Protein AF-A0A2P6R967-F1 (afdb_monomer_lite)

Secondary structure (DSSP, 8-state):
-----------------PPPP-TTSS---SS-SSSSS-HHHHHHHHHHHHHHHHHHHHHHHHHHHHHHHHHHHHHHHHHHHHHHHHHHHHHHHHHHHHHHHHHHHHHHHHTT-HHHHHHHHS-S-S---STTSS-----------------S-TTSPP--HHHHHHHHHHHHS--GGGSPPPP-------

Organism: Rosa chinensis (NCBI:txid74649)

Sequence (190 aa):
MSSFGSGSTRPFDDGETESPPSIFSAGGGFGSSEAEEGVALREWRRRNAIELGEKEKKEKEKLKQIIEEAEAFKVEFYRKRELNVEKKKASNREVERVFLENQGKFHAEAERNYWKAVAEMIPREVAAIDQKRGKRADKEKKTGSVVLIHGPKPGKPTDLSRMRQILVKLKQSPPAHWNPKPEEVAVAHA

Radius of gyration: 46.11 Å; chains: 1; bounding box: 80×51×148 Å

InterPro domains:
  IPR000996 Clathrin light chain [PF01086] (33-139)
  IPR000996 Clathrin light chain [PTHR10639] (34-182)

Structure (mmCIF, N/CA/C/O backbone):
data_AF-A0A2P6R967-F1
#
_entry.id   AF-A0A2P6R967-F1
#
loop_
_atom_site.group_PDB
_atom_site.id
_atom_site.type_symbol
_atom_site.label_atom_id
_atom_site.label_alt_id
_atom_site.label_comp_id
_atom_site.label_asym_id
_atom_site.label_entity_id
_atom_site.label_seq_id
_atom_site.pdbx_PDB_ins_code
_atom_site.Cartn_x
_atom_site.Cartn_y
_atom_site.Cartn_z
_atom_site.occupancy
_atom_site.B_iso_or_equiv
_atom_site.auth_seq_id
_atom_site.auth_comp_id
_atom_site.auth_asym_id
_atom_site.auth_atom_id
_atom_site.pdbx_PDB_model_num
ATOM 1 N N . MET A 1 1 ? -19.159 8.943 -25.102 1.00 43.88 1 MET A N 1
ATOM 2 C CA . MET A 1 1 ? -19.657 8.427 -26.393 1.00 43.88 1 MET A CA 1
ATOM 3 C C . MET A 1 1 ? -19.845 9.634 -27.285 1.00 43.88 1 MET A C 1
ATOM 5 O O . MET A 1 1 ? -20.786 10.383 -27.071 1.00 43.88 1 MET A O 1
ATOM 9 N N . SER A 1 2 ? -18.898 9.876 -28.185 1.00 42.31 2 SER A N 1
ATOM 10 C CA . SER A 1 2 ? -18.939 11.011 -29.106 1.00 42.31 2 SER A CA 1
ATOM 11 C C . SER A 1 2 ? -18.848 10.443 -30.511 1.00 42.31 2 SER A C 1
ATOM 13 O O . SER A 1 2 ? -17.833 9.868 -30.892 1.00 42.31 2 SER A O 1
ATOM 15 N N . SER A 1 3 ? -19.980 10.527 -31.200 1.00 49.56 3 SER A N 1
ATOM 16 C CA . SER A 1 3 ? -20.199 10.137 -32.584 1.00 49.56 3 SER A CA 1
ATOM 17 C C . SER A 1 3 ? -19.674 11.236 -33.502 1.00 49.56 3 SER A C 1
ATOM 19 O O . SER A 1 3 ? -19.989 12.400 -33.268 1.00 49.56 3 SER A O 1
ATOM 21 N N . PHE A 1 4 ? -18.936 10.878 -34.551 1.00 43.09 4 PHE A N 1
ATOM 22 C CA . PHE A 1 4 ? -18.834 11.697 -35.756 1.00 43.09 4 PHE A CA 1
ATOM 23 C C . PHE A 1 4 ? -18.929 10.787 -36.975 1.00 43.09 4 PHE A C 1
ATOM 25 O O . PHE A 1 4 ? -18.134 9.865 -37.154 1.00 43.09 4 PHE A O 1
ATOM 32 N N . GLY A 1 5 ? -19.978 11.029 -37.756 1.00 41.12 5 GLY A N 1
ATOM 33 C CA . GLY A 1 5 ? -20.310 10.305 -38.966 1.00 41.12 5 GLY A CA 1
ATOM 34 C C . GLY A 1 5 ? -19.734 10.946 -40.227 1.00 41.12 5 GLY A C 1
ATOM 35 O O . GLY A 1 5 ? -19.501 12.147 -40.289 1.00 41.12 5 GLY A O 1
ATOM 36 N N . SER A 1 6 ? -19.558 10.069 -41.215 1.00 47.62 6 SER A N 1
ATOM 37 C CA . SER A 1 6 ? -19.874 10.209 -42.641 1.00 47.62 6 SER A CA 1
ATOM 38 C C . SER A 1 6 ? -19.585 11.531 -43.372 1.00 47.62 6 SER A C 1
ATOM 40 O O . SER A 1 6 ? -20.354 12.481 -43.290 1.00 47.62 6 SER A O 1
ATOM 42 N N . GLY A 1 7 ? -18.640 11.437 -44.313 1.00 46.34 7 GLY A N 1
ATOM 43 C CA . GLY A 1 7 ? -18.982 11.541 -45.738 1.00 46.34 7 GLY A CA 1
ATOM 44 C C . GLY A 1 7 ? -18.689 12.868 -46.439 1.00 46.34 7 GLY A C 1
ATOM 45 O O . GLY A 1 7 ? -19.395 13.851 -46.254 1.00 46.34 7 GLY A O 1
ATOM 46 N N . SER A 1 8 ? -17.735 12.843 -47.374 1.00 40.56 8 SER A N 1
ATOM 47 C CA . SER A 1 8 ? -17.821 13.629 -48.612 1.00 40.56 8 SER A CA 1
ATOM 48 C C . SER A 1 8 ? -16.914 13.015 -49.679 1.00 40.56 8 SER A C 1
ATOM 50 O O . SER A 1 8 ? -15.713 13.269 -49.733 1.00 40.56 8 SER A O 1
ATOM 52 N N . THR A 1 9 ? -17.503 12.159 -50.508 1.00 51.97 9 THR A N 1
ATOM 53 C CA . THR A 1 9 ? -16.938 11.722 -51.785 1.00 51.97 9 THR A CA 1
ATOM 54 C C . THR A 1 9 ? -17.121 12.870 -52.775 1.00 51.97 9 THR A C 1
ATOM 56 O O . THR A 1 9 ? -18.249 13.319 -52.983 1.00 51.97 9 THR A O 1
ATOM 59 N N . ARG A 1 10 ? -16.037 13.349 -53.389 1.00 55.47 10 ARG A N 1
ATOM 60 C CA . ARG A 1 10 ? -16.100 14.166 -54.608 1.00 55.47 10 ARG A CA 1
ATOM 61 C C . ARG A 1 10 ? -15.473 13.394 -55.771 1.00 55.47 10 ARG A C 1
ATOM 63 O O . ARG A 1 10 ? -14.556 12.609 -55.525 1.00 55.47 10 ARG A O 1
ATOM 70 N N . PRO A 1 11 ? -16.025 13.553 -56.985 1.00 52.53 11 PRO A N 1
ATOM 71 C CA . PRO A 1 11 ? -15.712 12.718 -58.131 1.00 52.53 11 PRO A CA 1
ATOM 72 C C . PRO A 1 11 ? -14.355 13.086 -58.731 1.00 52.53 11 PRO A C 1
ATOM 74 O O . PRO A 1 11 ? -13.874 14.207 -58.582 1.00 52.53 11 PRO A O 1
ATOM 77 N N . PHE A 1 12 ? -13.771 12.088 -59.382 1.00 43.56 12 PHE A N 1
ATOM 78 C CA . PHE A 1 12 ? -12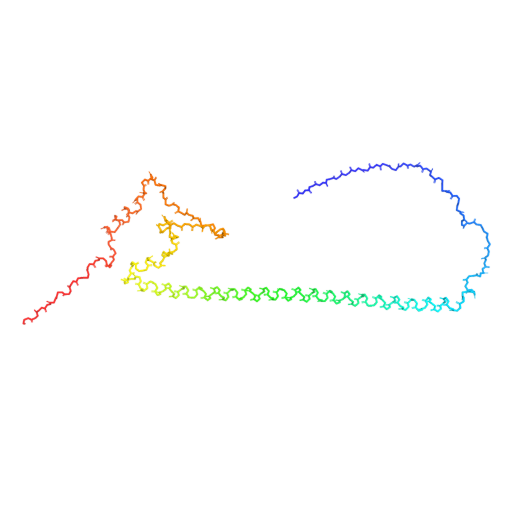.599 12.170 -60.242 1.00 43.56 12 PHE A CA 1
ATOM 79 C C . PHE A 1 12 ? -12.860 13.209 -61.352 1.00 43.56 12 PHE A C 1
ATOM 81 O O . PHE A 1 12 ? -13.945 13.200 -61.933 1.00 43.56 12 PHE A O 1
ATOM 88 N N . ASP A 1 13 ? -11.913 14.125 -61.567 1.00 46.34 13 ASP A N 1
ATOM 89 C CA . ASP A 1 13 ? -11.904 15.095 -62.668 1.00 46.34 13 ASP A CA 1
ATOM 90 C C . ASP A 1 13 ? -10.663 14.812 -63.519 1.00 46.34 13 ASP A C 1
ATOM 92 O O . ASP A 1 13 ? -9.531 14.805 -63.022 1.00 46.34 13 ASP A O 1
ATOM 96 N N . ASP A 1 14 ? -10.912 14.495 -64.784 1.00 53.06 14 ASP A N 1
ATOM 97 C CA . ASP A 1 14 ? -9.973 13.919 -65.739 1.00 53.06 14 ASP A CA 1
ATOM 98 C C . ASP A 1 14 ? -9.252 15.062 -66.468 1.00 53.06 14 ASP A C 1
ATOM 100 O O . ASP A 1 14 ? -9.560 15.416 -67.603 1.00 53.06 14 ASP A O 1
ATOM 104 N N . GLY A 1 15 ? -8.304 15.697 -65.783 1.00 44.38 15 GLY A N 1
ATOM 105 C CA . GLY A 1 15 ? -7.411 16.682 -66.386 1.00 44.38 15 GLY A CA 1
ATOM 106 C C . GLY A 1 15 ? -6.120 16.025 -66.853 1.00 44.38 15 GLY A C 1
ATOM 107 O O . GLY A 1 15 ? -5.228 15.785 -66.041 1.00 44.38 15 GLY A O 1
ATOM 108 N N . GLU A 1 16 ? -6.010 15.750 -68.153 1.00 52.53 16 GLU A N 1
ATOM 109 C CA . GLU A 1 16 ? -4.753 15.420 -68.829 1.00 52.53 16 GLU A CA 1
ATOM 110 C C . GLU A 1 16 ? -3.666 16.449 -68.472 1.00 52.53 16 GLU A C 1
ATOM 112 O O . GLU A 1 16 ? -3.642 17.570 -68.977 1.00 52.53 16 GLU A O 1
ATOM 117 N N . THR A 1 17 ? -2.733 16.069 -67.600 1.00 51.28 17 THR A N 1
ATOM 118 C CA . THR A 1 17 ? -1.439 16.744 -67.496 1.00 51.28 17 THR A CA 1
ATOM 119 C C . THR A 1 17 ? -0.441 15.914 -68.282 1.00 51.28 17 THR A C 1
ATOM 121 O O . THR A 1 17 ? 0.053 14.891 -67.798 1.00 51.28 17 THR A O 1
ATOM 124 N N . GLU A 1 18 ? -0.178 16.340 -69.514 1.00 46.38 18 GLU A N 1
ATOM 125 C CA . GLU A 1 18 ? 0.930 15.843 -70.320 1.00 46.38 18 GLU A CA 1
ATOM 126 C C . GLU A 1 18 ? 2.213 15.882 -69.477 1.00 46.38 18 GLU A C 1
ATOM 128 O O . GLU A 1 18 ? 2.650 16.932 -68.998 1.00 46.38 18 GLU A O 1
ATOM 133 N N . SER A 1 19 ? 2.789 14.706 -69.228 1.00 58.22 19 SER A N 1
ATOM 134 C CA . SER A 1 19 ? 4.071 14.599 -68.540 1.00 58.22 19 SER A CA 1
ATOM 135 C C . SER A 1 19 ? 5.165 15.212 -69.419 1.00 58.22 19 SER A C 1
ATOM 137 O O . SER A 1 19 ? 5.216 14.898 -70.611 1.00 58.22 19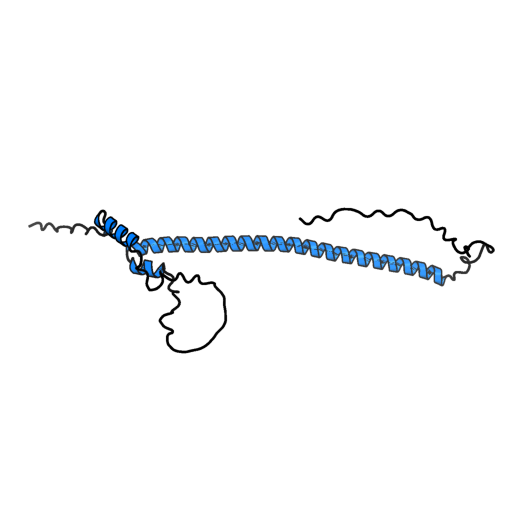 SER A O 1
ATOM 139 N N . PRO A 1 20 ? 6.070 16.046 -68.872 1.00 62.75 20 PRO A N 1
ATOM 140 C CA . PRO A 1 20 ? 7.210 16.538 -69.634 1.00 62.75 20 PRO A CA 1
ATOM 141 C C . PRO A 1 20 ? 8.050 15.351 -70.142 1.00 62.75 20 PRO A C 1
ATOM 143 O O . PRO A 1 20 ? 8.168 14.342 -69.437 1.00 62.75 20 PRO A O 1
ATOM 146 N N . PRO A 1 21 ? 8.623 15.435 -71.358 1.00 54.69 21 PRO A N 1
ATOM 147 C CA . PRO A 1 21 ? 9.297 14.309 -71.989 1.00 54.69 21 PRO A CA 1
ATOM 148 C C . PRO A 1 21 ? 10.417 13.755 -71.103 1.00 54.69 21 PRO A C 1
ATOM 150 O O . PRO A 1 21 ? 11.293 14.481 -70.631 1.00 54.69 21 PRO A O 1
ATOM 153 N N . SER A 1 22 ? 10.366 12.438 -70.899 1.00 55.66 22 SER A N 1
ATOM 154 C CA . SER A 1 22 ? 11.364 11.652 -70.180 1.00 55.66 22 SER A CA 1
ATOM 155 C C . SER A 1 22 ? 12.737 11.820 -70.829 1.00 55.66 22 SER A C 1
ATOM 157 O O . SER A 1 22 ? 12.988 11.336 -71.931 1.00 55.66 22 SER A O 1
ATOM 159 N N . ILE A 1 23 ? 13.650 12.474 -70.113 1.00 55.66 23 ILE A N 1
ATOM 160 C CA . ILE A 1 23 ? 15.050 12.678 -70.520 1.00 55.66 23 ILE A CA 1
ATOM 161 C C . ILE A 1 23 ? 15.845 11.352 -70.444 1.00 55.66 23 ILE A C 1
ATOM 163 O O . ILE A 1 23 ? 17.018 11.299 -70.793 1.00 55.66 23 ILE A O 1
ATOM 167 N N . PHE A 1 24 ? 15.225 10.241 -70.026 1.00 45.09 24 PHE A N 1
ATOM 168 C CA . PHE A 1 24 ? 15.915 8.969 -69.791 1.00 45.09 24 PHE A CA 1
ATOM 169 C C . PHE A 1 24 ? 15.732 7.918 -70.898 1.00 45.09 24 PHE A C 1
ATOM 171 O O . PHE A 1 24 ? 15.849 6.718 -70.661 1.00 45.09 24 PHE A O 1
ATOM 178 N N . SER A 1 25 ? 15.433 8.317 -72.131 1.00 53.41 25 SER A N 1
ATOM 179 C CA . SER A 1 25 ? 15.409 7.360 -73.244 1.00 53.41 25 SER A CA 1
ATOM 180 C C . SER A 1 25 ? 15.876 7.976 -74.548 1.00 53.41 25 SER A C 1
ATOM 182 O O . SER A 1 25 ? 15.075 8.279 -75.420 1.00 53.41 25 SER A O 1
ATOM 184 N N . ALA A 1 26 ? 17.195 8.110 -74.683 1.00 48.50 26 ALA A N 1
ATOM 185 C CA . ALA A 1 26 ? 17.891 7.894 -75.948 1.00 48.50 26 ALA A CA 1
ATOM 186 C C . ALA A 1 26 ? 19.411 7.929 -75.740 1.00 48.50 26 ALA A C 1
ATOM 188 O O . ALA A 1 26 ? 19.973 8.965 -75.406 1.00 48.50 26 ALA A O 1
ATOM 189 N N . GLY A 1 27 ? 20.071 6.812 -76.050 1.00 38.97 27 GLY A N 1
ATOM 190 C CA . GLY A 1 27 ? 21.416 6.843 -76.622 1.00 38.97 27 GLY A CA 1
ATOM 191 C C . GLY A 1 27 ? 22.592 6.660 -75.663 1.00 38.97 27 GLY A C 1
ATOM 192 O O . GLY A 1 27 ? 23.010 7.586 -74.981 1.00 38.97 27 GLY A O 1
ATOM 193 N N . GLY A 1 28 ? 23.234 5.497 -75.784 1.00 38.19 28 GLY A N 1
ATOM 194 C CA . GLY A 1 28 ? 24.692 5.408 -75.708 1.00 38.19 28 GLY A CA 1
ATOM 195 C C . GLY A 1 28 ? 25.256 4.675 -74.494 1.00 38.19 28 GLY A C 1
ATOM 196 O O . GLY A 1 28 ? 25.130 5.125 -73.365 1.00 38.19 28 GLY A O 1
ATOM 197 N N . GLY A 1 29 ? 25.987 3.591 -74.767 1.00 36.19 29 GLY A N 1
ATOM 198 C CA . GLY A 1 29 ? 27.067 3.134 -73.892 1.00 36.19 29 GLY A CA 1
ATOM 199 C C . GLY A 1 29 ? 26.740 1.945 -72.998 1.00 36.19 29 GLY A C 1
ATOM 200 O O . GLY A 1 29 ? 26.588 2.076 -71.790 1.00 36.19 29 GLY A O 1
ATOM 201 N N . PHE A 1 30 ? 26.750 0.750 -73.583 1.00 43.50 30 PHE A N 1
ATOM 202 C CA . PHE A 1 30 ? 27.151 -0.437 -72.839 1.00 43.50 30 PHE A CA 1
ATOM 203 C C . PHE A 1 30 ? 28.631 -0.288 -72.447 1.00 43.50 30 PHE A C 1
ATOM 205 O O . PHE A 1 30 ? 29.478 -0.115 -73.320 1.00 43.50 30 PHE A O 1
ATOM 212 N N . GLY A 1 31 ? 28.919 -0.389 -71.146 1.00 45.22 31 GLY A N 1
ATOM 213 C CA . GLY A 1 31 ? 30.246 -0.704 -70.615 1.00 45.22 31 GLY A CA 1
ATOM 214 C C . GLY A 1 31 ? 31.131 0.488 -70.245 1.00 45.22 31 GLY A C 1
ATOM 215 O O . GLY A 1 31 ? 31.931 0.930 -71.055 1.00 45.22 31 GLY A O 1
ATOM 216 N N . SER A 1 32 ? 31.041 0.945 -68.991 1.00 44.97 32 SER A N 1
ATOM 217 C CA . SER A 1 32 ? 32.194 1.137 -68.082 1.00 44.97 32 SER A CA 1
ATOM 218 C C . SER A 1 32 ? 31.787 1.989 -66.870 1.00 44.97 32 SER A C 1
ATOM 220 O O . SER A 1 32 ? 32.032 3.189 -66.798 1.00 44.97 32 SER A O 1
ATOM 222 N N . SER A 1 33 ? 31.122 1.385 -65.887 1.00 46.97 33 SER A N 1
ATOM 223 C CA . SER A 1 33 ? 31.037 1.961 -64.530 1.00 46.97 33 SER A CA 1
ATOM 224 C C . SER A 1 33 ? 31.229 0.916 -63.431 1.00 46.97 33 SER A C 1
ATOM 226 O O . SER A 1 33 ? 31.010 1.202 -62.265 1.00 46.97 33 SER A O 1
ATOM 228 N N . GLU A 1 34 ? 31.683 -0.291 -63.785 1.00 47.81 34 GLU A N 1
ATOM 229 C CA . GLU A 1 34 ? 32.050 -1.335 -62.813 1.00 47.81 34 GLU A CA 1
ATOM 230 C C . GLU A 1 34 ? 33.538 -1.730 -62.898 1.00 47.81 34 GLU A C 1
ATOM 232 O O . GLU A 1 34 ? 34.108 -2.247 -61.930 1.00 47.81 34 GLU A O 1
ATOM 237 N N . ALA A 1 35 ? 34.203 -1.456 -64.028 1.00 49.69 35 ALA A N 1
ATOM 238 C CA . ALA A 1 35 ? 35.591 -1.863 -64.258 1.00 49.69 35 ALA A CA 1
ATOM 239 C C . ALA A 1 35 ? 36.623 -0.921 -63.604 1.00 49.69 35 ALA A C 1
ATOM 241 O O . ALA A 1 35 ? 37.671 -1.387 -63.162 1.00 49.69 35 ALA A O 1
ATOM 242 N N . GLU A 1 36 ? 36.296 0.367 -63.449 1.00 47.66 36 GLU A N 1
ATOM 243 C CA . GLU A 1 36 ? 37.161 1.391 -62.835 1.00 47.66 36 GLU A CA 1
ATOM 244 C C . GLU A 1 36 ? 36.600 1.961 -61.524 1.00 47.66 36 GLU A C 1
ATOM 246 O O . GLU A 1 36 ? 37.011 3.023 -61.058 1.00 47.66 36 GLU A O 1
ATOM 251 N N . GLU A 1 37 ? 35.703 1.242 -60.846 1.00 55.22 37 GLU A N 1
ATOM 252 C CA . GLU A 1 37 ? 35.559 1.483 -59.413 1.00 55.22 37 GLU A CA 1
ATOM 253 C C . GLU A 1 37 ? 36.855 1.026 -58.743 1.00 55.22 37 GLU A C 1
ATOM 255 O O . GLU A 1 37 ? 37.078 -0.171 -58.525 1.00 55.22 37 GLU A O 1
ATOM 260 N N . GLY A 1 38 ? 37.749 1.982 -58.476 1.00 69.69 38 GLY A N 1
ATOM 261 C CA . GLY A 1 38 ? 39.015 1.729 -57.803 1.00 69.69 38 GLY A CA 1
ATOM 262 C C . GLY A 1 38 ? 38.792 0.840 -56.581 1.00 69.69 38 GLY A C 1
ATOM 263 O O . GLY A 1 38 ? 37.813 1.008 -55.853 1.00 69.69 38 GLY A O 1
ATOM 264 N N . VAL A 1 39 ? 39.684 -0.129 -56.364 1.00 79.31 39 VAL A N 1
ATOM 265 C CA . VAL A 1 39 ? 39.612 -1.143 -55.289 1.00 79.31 39 VAL A CA 1
ATOM 266 C C . VAL A 1 39 ? 39.174 -0.543 -53.940 1.00 79.31 39 VAL A C 1
ATOM 268 O O . VAL A 1 39 ? 38.372 -1.145 -53.225 1.00 79.31 39 VAL A O 1
ATOM 271 N N . ALA A 1 40 ? 39.598 0.692 -53.657 1.00 82.06 40 ALA A N 1
ATOM 272 C CA . ALA A 1 40 ? 39.195 1.489 -52.503 1.00 82.06 40 ALA A CA 1
ATOM 273 C C . ALA A 1 40 ? 37.669 1.619 -52.302 1.00 82.06 40 ALA A C 1
ATOM 275 O O . ALA A 1 40 ? 37.199 1.477 -51.175 1.00 82.06 40 ALA A O 1
ATOM 276 N N . LEU A 1 41 ? 36.877 1.850 -53.356 1.00 85.38 41 LEU A N 1
ATOM 277 C CA . LEU A 1 41 ? 35.426 2.044 -53.240 1.00 85.38 41 LEU A CA 1
ATOM 278 C C . LEU A 1 41 ? 34.699 0.729 -52.920 1.00 85.38 41 LEU A C 1
ATOM 280 O O . LEU A 1 41 ? 33.797 0.701 -52.079 1.00 85.38 41 LEU A O 1
ATOM 284 N N . ARG A 1 42 ? 35.137 -0.385 -53.522 1.00 85.88 42 ARG A N 1
ATOM 285 C CA . ARG A 1 42 ? 34.615 -1.732 -53.224 1.00 85.88 42 ARG A CA 1
ATOM 286 C C . ARG A 1 42 ? 34.925 -2.152 -51.792 1.00 85.88 42 ARG A C 1
ATOM 288 O O . ARG A 1 42 ? 34.051 -2.654 -51.083 1.00 85.88 42 ARG A O 1
ATOM 295 N N . GLU A 1 43 ? 36.156 -1.923 -51.346 1.00 86.62 43 GLU A N 1
ATOM 296 C CA . GLU A 1 43 ? 36.535 -2.177 -49.959 1.00 86.62 43 GLU A CA 1
ATOM 297 C C . GLU A 1 43 ? 35.781 -1.282 -48.977 1.00 86.62 43 GLU A C 1
ATOM 299 O O . GLU A 1 43 ? 35.379 -1.751 -47.912 1.00 86.62 43 GLU A O 1
ATOM 304 N N . TRP A 1 44 ? 35.544 -0.018 -49.333 1.00 91.12 44 TRP A N 1
ATOM 305 C CA . TRP A 1 44 ? 34.765 0.899 -48.510 1.00 91.12 44 TRP A CA 1
ATOM 306 C C . TRP A 1 44 ? 33.325 0.415 -48.329 1.00 91.12 44 TRP A C 1
ATOM 308 O O . TRP A 1 44 ? 32.868 0.329 -47.193 1.00 91.12 44 TRP A O 1
ATOM 318 N N . ARG A 1 45 ? 32.632 -0.002 -49.400 1.00 93.50 45 ARG A N 1
ATOM 319 C CA . ARG A 1 45 ? 31.275 -0.572 -49.283 1.00 93.50 45 ARG A CA 1
ATOM 320 C C . ARG A 1 45 ? 31.250 -1.820 -48.407 1.00 93.50 45 ARG A C 1
ATOM 322 O O . ARG A 1 45 ? 30.343 -1.962 -47.594 1.00 93.50 45 ARG A O 1
ATOM 329 N N . ARG A 1 46 ? 32.252 -2.702 -48.530 1.00 91.25 46 ARG A N 1
ATOM 330 C CA . ARG A 1 46 ? 32.364 -3.899 -47.680 1.00 91.25 46 ARG A CA 1
ATOM 331 C C . ARG A 1 46 ? 32.540 -3.521 -46.205 1.00 91.25 46 ARG A C 1
ATOM 333 O O . ARG A 1 46 ? 31.838 -4.076 -45.367 1.00 91.25 46 ARG A O 1
ATOM 340 N N . ARG A 1 47 ? 33.432 -2.573 -45.884 1.00 88.75 47 ARG A N 1
ATOM 341 C CA . ARG A 1 47 ? 33.619 -2.081 -44.503 1.00 88.75 47 ARG A CA 1
ATOM 342 C C . ARG A 1 47 ? 32.361 -1.392 -43.972 1.00 88.75 47 ARG A C 1
ATOM 344 O O . ARG A 1 47 ? 31.954 -1.674 -42.853 1.00 88.75 47 ARG A O 1
ATOM 351 N N . ASN A 1 48 ? 31.713 -0.564 -44.786 1.00 93.31 48 ASN A N 1
ATOM 352 C CA . ASN A 1 48 ? 30.496 0.148 -44.407 1.00 93.31 48 ASN A CA 1
ATOM 353 C C . ASN A 1 48 ? 29.320 -0.816 -44.156 1.00 93.31 48 ASN A C 1
ATOM 355 O O . ASN A 1 48 ? 28.598 -0.664 -43.178 1.00 93.31 48 ASN A O 1
ATOM 359 N N . ALA A 1 49 ? 29.167 -1.866 -44.971 1.00 93.69 49 ALA A N 1
ATOM 360 C CA . ALA A 1 49 ? 28.155 -2.902 -44.748 1.00 93.69 49 ALA A CA 1
ATOM 361 C C . ALA A 1 49 ? 28.371 -3.659 -43.424 1.00 93.69 49 ALA A C 1
ATOM 363 O O . ALA A 1 49 ? 27.408 -3.961 -42.719 1.00 93.69 49 ALA A O 1
ATOM 364 N N . ILE A 1 50 ? 29.631 -3.933 -43.066 1.00 93.00 50 ILE A N 1
ATOM 365 C CA . ILE A 1 50 ? 29.980 -4.547 -41.777 1.00 93.00 50 ILE A CA 1
ATOM 366 C C . ILE A 1 50 ? 29.646 -3.590 -40.627 1.00 93.00 50 ILE A C 1
ATOM 368 O O . ILE A 1 50 ? 28.961 -3.985 -39.686 1.00 93.00 50 ILE A O 1
ATOM 372 N N . GLU A 1 51 ? 30.068 -2.328 -40.721 1.00 94.00 51 GLU A N 1
ATOM 373 C CA . GLU A 1 51 ? 29.820 -1.321 -39.687 1.00 94.00 51 GLU A CA 1
ATOM 374 C C . GLU A 1 51 ? 28.318 -1.072 -39.471 1.00 94.00 51 GLU A C 1
ATOM 376 O O . GLU A 1 51 ? 27.862 -0.962 -38.331 1.00 94.00 51 GLU A O 1
ATOM 381 N N . LEU A 1 52 ? 27.533 -1.033 -40.552 1.00 95.12 52 LEU A N 1
ATOM 382 C CA . LEU A 1 52 ? 26.081 -0.893 -40.483 1.00 95.12 52 LEU A CA 1
ATOM 383 C C . LEU A 1 52 ? 25.443 -2.099 -39.780 1.00 95.12 52 LEU A C 1
ATOM 385 O O . LEU A 1 52 ? 24.651 -1.922 -38.858 1.00 95.12 52 LEU A O 1
ATOM 389 N N . GLY A 1 53 ? 25.862 -3.320 -40.128 1.00 92.56 53 GLY A N 1
ATOM 390 C CA . GLY A 1 53 ? 25.390 -4.536 -39.464 1.00 92.56 53 GLY A CA 1
ATOM 391 C C . GLY A 1 53 ? 25.761 -4.602 -37.976 1.00 92.56 53 GLY A C 1
ATOM 392 O O . GLY A 1 53 ? 24.971 -5.073 -37.157 1.00 92.56 53 GLY A O 1
ATOM 393 N N . GLU A 1 54 ? 26.939 -4.109 -37.588 1.00 95.06 54 GLU A N 1
ATOM 394 C CA . GLU A 1 54 ? 27.329 -4.000 -36.177 1.00 95.06 54 GLU A CA 1
ATOM 395 C C . GLU A 1 54 ? 26.501 -2.961 -35.416 1.00 95.06 54 GLU A C 1
ATOM 397 O O . GLU A 1 54 ? 26.117 -3.207 -34.269 1.00 95.06 54 GLU A O 1
ATOM 402 N N . LYS A 1 55 ? 26.208 -1.811 -36.035 1.00 95.38 55 LYS A N 1
ATOM 403 C CA . LYS A 1 55 ? 25.332 -0.785 -35.452 1.00 95.38 55 LYS A CA 1
ATOM 404 C C . LYS A 1 55 ? 23.923 -1.331 -35.237 1.00 95.38 55 LYS A C 1
ATOM 406 O O . LYS A 1 55 ? 23.413 -1.223 -34.125 1.00 95.38 55 LYS A O 1
ATOM 411 N N . GLU A 1 56 ? 23.358 -2.030 -36.221 1.00 94.50 56 GLU A N 1
ATOM 412 C CA . GLU A 1 56 ? 22.052 -2.685 -36.081 1.00 94.50 56 GLU A CA 1
ATOM 413 C C . GLU A 1 56 ? 22.026 -3.724 -34.951 1.00 94.50 56 GLU A C 1
ATOM 415 O O . GLU A 1 56 ? 21.041 -3.820 -34.218 1.00 94.50 56 GLU A O 1
ATOM 420 N N . LYS A 1 57 ? 23.094 -4.519 -34.782 1.00 96.19 57 LYS A N 1
ATOM 421 C CA . LYS A 1 57 ? 23.194 -5.478 -33.666 1.00 96.19 57 LYS A CA 1
ATOM 422 C C . LYS A 1 57 ? 23.217 -4.762 -32.316 1.00 96.19 57 LYS A C 1
ATOM 424 O O . LYS A 1 57 ? 22.437 -5.120 -31.437 1.00 96.19 57 LYS A O 1
ATOM 429 N N . LYS A 1 58 ? 24.037 -3.714 -32.182 1.00 96.38 58 LYS A N 1
ATOM 430 C CA . LYS A 1 58 ? 24.123 -2.893 -30.962 1.00 96.38 58 LYS A CA 1
ATOM 431 C C . LYS A 1 58 ? 22.785 -2.233 -30.625 1.00 96.38 58 LYS A C 1
ATOM 433 O O . LYS A 1 58 ? 22.409 -2.167 -29.460 1.00 96.38 58 LYS A O 1
ATOM 438 N N . GLU A 1 59 ? 22.056 -1.742 -31.622 1.00 95.56 59 GLU A N 1
ATOM 439 C CA . GLU A 1 59 ? 20.722 -1.164 -31.427 1.00 95.56 59 GLU A CA 1
ATOM 440 C C . GLU A 1 59 ? 19.706 -2.216 -30.981 1.00 95.56 59 GLU A C 1
ATOM 442 O O . GLU A 1 59 ? 18.994 -2.001 -30.001 1.00 95.56 59 GLU A O 1
ATOM 447 N N . LYS A 1 60 ? 19.686 -3.387 -31.629 1.00 96.94 60 LYS A N 1
ATOM 448 C CA . LYS A 1 60 ? 18.815 -4.506 -31.237 1.00 96.94 60 LYS A CA 1
ATOM 449 C C . LYS A 1 60 ? 19.087 -4.968 -29.806 1.00 96.94 60 LYS A C 1
ATOM 451 O O . LYS A 1 60 ? 18.142 -5.241 -29.074 1.00 96.94 60 LYS A O 1
ATOM 456 N N . GLU A 1 61 ? 20.349 -5.047 -29.392 1.00 97.12 61 GLU A N 1
ATOM 457 C CA . GLU A 1 61 ? 20.727 -5.399 -28.018 1.00 97.12 61 GLU A CA 1
ATOM 458 C C . GLU A 1 61 ? 20.253 -4.354 -27.005 1.00 97.12 61 GLU A C 1
ATOM 460 O O . GLU A 1 61 ? 19.647 -4.716 -25.999 1.00 97.12 61 GLU A O 1
ATOM 465 N N . LYS A 1 62 ? 20.440 -3.059 -27.290 1.00 96.75 62 LYS A N 1
ATOM 466 C CA . LYS A 1 62 ? 19.935 -1.979 -26.426 1.00 96.75 62 LYS A CA 1
ATOM 467 C C . LYS A 1 62 ? 18.415 -2.012 -26.293 1.00 96.75 62 LYS A C 1
ATOM 469 O O . LYS A 1 62 ? 17.896 -1.856 -25.194 1.00 96.75 62 LYS A O 1
ATOM 474 N N . LEU A 1 63 ? 17.692 -2.241 -27.391 1.00 96.75 63 LEU A N 1
ATOM 475 C CA . LEU A 1 63 ? 16.233 -2.362 -27.354 1.00 96.75 63 LEU A CA 1
ATOM 476 C C . LEU A 1 63 ? 15.788 -3.551 -26.501 1.00 96.75 63 LEU A C 1
ATOM 478 O O . LEU A 1 63 ? 14.868 -3.406 -25.701 1.00 96.75 63 LEU A O 1
ATOM 482 N N . LYS A 1 64 ? 16.462 -4.700 -26.624 1.00 98.00 64 LYS A N 1
ATOM 483 C CA . LYS A 1 64 ? 16.198 -5.864 -25.767 1.00 98.00 64 LYS A CA 1
ATOM 484 C C . LYS A 1 64 ? 16.415 -5.539 -24.292 1.00 98.00 64 LYS A C 1
ATOM 486 O O . LYS A 1 64 ? 15.529 -5.818 -23.499 1.00 98.00 64 LYS A O 1
ATOM 491 N N . GLN A 1 65 ? 17.518 -4.874 -23.945 1.00 97.44 65 GLN A N 1
ATOM 492 C CA . GLN A 1 65 ? 17.790 -4.456 -22.565 1.00 97.44 65 GLN A CA 1
ATOM 493 C C . GLN A 1 65 ? 16.690 -3.545 -22.010 1.00 97.44 65 GLN A C 1
ATOM 495 O O . GLN A 1 65 ? 16.224 -3.764 -20.899 1.00 97.44 65 GLN A O 1
ATOM 500 N N . ILE A 1 66 ? 16.229 -2.565 -22.794 1.00 97.56 66 ILE A N 1
ATOM 501 C CA . ILE A 1 66 ? 15.151 -1.655 -22.375 1.00 97.56 66 ILE A CA 1
ATOM 502 C C . ILE A 1 66 ? 13.841 -2.421 -22.147 1.00 97.56 66 ILE A C 1
ATOM 504 O O . ILE A 1 66 ? 13.120 -2.144 -21.190 1.00 97.56 66 ILE A O 1
ATOM 508 N N . ILE A 1 67 ? 13.522 -3.381 -23.018 1.00 97.44 67 ILE A N 1
ATOM 509 C CA . ILE A 1 67 ? 12.316 -4.207 -22.886 1.00 97.44 67 ILE A CA 1
ATOM 510 C C . ILE A 1 67 ? 12.413 -5.095 -21.641 1.00 97.44 67 ILE A C 1
ATOM 512 O O . ILE A 1 67 ? 11.488 -5.100 -20.831 1.00 97.44 67 ILE A O 1
ATOM 516 N N . GLU A 1 68 ? 13.535 -5.787 -21.452 1.00 97.81 68 GLU A N 1
ATOM 517 C CA . GLU A 1 68 ? 13.781 -6.647 -20.290 1.00 97.81 68 GLU A CA 1
ATOM 518 C C . GLU A 1 68 ? 13.729 -5.850 -18.978 1.00 97.81 68 GLU A C 1
ATOM 520 O O . GLU A 1 68 ? 13.093 -6.280 -18.014 1.00 97.81 68 GLU A O 1
ATOM 525 N N . GLU A 1 69 ? 14.324 -4.656 -18.942 1.00 97.38 69 GLU A N 1
ATOM 526 C CA . GLU A 1 69 ? 14.270 -3.764 -17.781 1.00 97.38 69 GLU A CA 1
ATOM 527 C C . GLU A 1 69 ? 12.836 -3.300 -17.492 1.00 97.38 69 GLU A C 1
ATOM 529 O O . GLU A 1 69 ? 12.393 -3.312 -16.339 1.00 97.38 69 GLU A O 1
ATOM 534 N N . ALA A 1 70 ? 12.073 -2.940 -18.527 1.00 98.00 70 ALA A N 1
ATOM 535 C CA . ALA A 1 70 ? 10.680 -2.530 -18.376 1.00 98.00 70 ALA A CA 1
ATOM 536 C C . ALA A 1 70 ? 9.790 -3.677 -17.864 1.00 98.00 70 ALA A C 1
ATOM 538 O O . ALA A 1 70 ? 8.932 -3.466 -16.998 1.00 98.00 70 ALA A O 1
ATOM 539 N N . GLU A 1 71 ? 9.994 -4.897 -18.362 1.00 97.38 71 GLU A N 1
ATOM 540 C CA . GLU A 1 71 ? 9.284 -6.090 -17.899 1.00 97.38 71 GLU A CA 1
ATOM 541 C C . GLU A 1 71 ? 9.649 -6.434 -16.451 1.00 97.38 71 GLU A C 1
ATOM 543 O O . GLU A 1 71 ? 8.752 -6.647 -15.626 1.00 97.38 71 GLU A O 1
ATOM 548 N N . ALA A 1 72 ? 10.938 -6.396 -16.105 1.00 97.38 72 ALA A N 1
ATOM 549 C CA . ALA A 1 72 ? 11.412 -6.604 -14.741 1.00 97.38 72 ALA A CA 1
ATOM 550 C C . ALA A 1 72 ? 10.831 -5.561 -13.774 1.00 97.38 72 ALA A C 1
ATOM 552 O O . ALA A 1 72 ? 10.332 -5.912 -12.700 1.00 97.38 72 ALA A O 1
ATOM 553 N N . PHE A 1 73 ? 10.807 -4.285 -14.172 1.00 97.88 73 PHE A N 1
ATOM 554 C CA . PHE A 1 73 ? 10.203 -3.214 -13.384 1.00 97.88 73 PHE A CA 1
ATOM 555 C C . PHE A 1 73 ? 8.711 -3.454 -13.147 1.00 97.88 73 PHE A C 1
ATOM 557 O O . PHE A 1 73 ? 8.224 -3.298 -12.024 1.00 97.88 73 PHE A O 1
ATOM 564 N N . LYS A 1 74 ? 7.974 -3.864 -14.186 1.00 97.81 74 LYS A N 1
ATOM 565 C CA . LYS A 1 74 ? 6.547 -4.181 -14.073 1.00 97.81 74 LYS A CA 1
ATOM 566 C C . LYS A 1 74 ? 6.317 -5.289 -13.046 1.00 97.81 74 LYS A C 1
ATOM 568 O O . LYS A 1 74 ? 5.467 -5.129 -12.170 1.00 97.81 74 LYS A O 1
ATOM 573 N N . VAL A 1 75 ? 7.074 -6.383 -13.122 1.00 97.75 75 VAL A N 1
ATOM 574 C CA . VAL A 1 75 ? 6.959 -7.509 -12.181 1.00 97.75 75 VAL A CA 1
ATOM 575 C C . VAL A 1 75 ? 7.277 -7.068 -10.750 1.00 97.75 75 VAL A C 1
ATOM 577 O O . VAL A 1 75 ? 6.472 -7.308 -9.845 1.00 97.75 75 VAL A O 1
ATOM 580 N N . GLU A 1 76 ? 8.389 -6.361 -10.533 1.00 97.25 76 GLU A N 1
ATOM 581 C CA . GLU A 1 76 ? 8.782 -5.917 -9.189 1.00 97.25 76 GLU A CA 1
ATOM 582 C C . GLU A 1 76 ? 7.787 -4.903 -8.606 1.00 97.25 76 GLU A C 1
ATOM 584 O O . GLU A 1 76 ? 7.499 -4.920 -7.407 1.00 97.25 76 GLU A O 1
ATOM 589 N N . PHE A 1 77 ? 7.192 -4.048 -9.441 1.00 97.81 77 PHE A N 1
ATOM 590 C CA . PHE A 1 77 ? 6.151 -3.120 -9.011 1.00 97.81 77 PHE A CA 1
ATOM 591 C C . PHE A 1 77 ? 4.926 -3.852 -8.447 1.00 97.81 77 PHE A C 1
ATOM 593 O O . PHE A 1 77 ? 4.450 -3.507 -7.358 1.00 97.81 77 PHE A O 1
ATOM 600 N N . TYR A 1 78 ? 4.424 -4.874 -9.149 1.00 97.50 78 TYR A N 1
ATOM 601 C CA . TYR A 1 78 ? 3.283 -5.661 -8.670 1.00 97.50 78 TYR A CA 1
ATOM 602 C C . TYR A 1 78 ? 3.634 -6.456 -7.412 1.00 97.50 78 TYR A C 1
ATOM 604 O O . TYR A 1 78 ? 2.888 -6.385 -6.434 1.00 97.50 78 TYR A O 1
ATOM 612 N N . ARG A 1 79 ? 4.812 -7.083 -7.373 1.00 97.50 79 ARG A N 1
ATOM 613 C CA . ARG A 1 79 ? 5.327 -7.773 -6.183 1.00 97.50 79 ARG A CA 1
ATOM 614 C C . ARG A 1 79 ? 5.391 -6.844 -4.967 1.00 97.50 79 ARG A C 1
ATOM 616 O O . ARG A 1 79 ? 4.900 -7.166 -3.886 1.00 97.50 79 ARG A O 1
ATOM 623 N N . LYS A 1 80 ? 5.932 -5.635 -5.138 1.00 97.56 80 LYS A N 1
ATOM 624 C CA . LYS A 1 80 ? 5.998 -4.619 -4.078 1.00 97.56 80 LYS A CA 1
ATOM 625 C C . LYS A 1 80 ? 4.609 -4.170 -3.631 1.00 97.56 80 LYS A C 1
ATOM 627 O O . LYS A 1 80 ? 4.387 -3.937 -2.440 1.00 97.56 80 LYS A O 1
ATOM 632 N N . ARG A 1 81 ? 3.664 -4.033 -4.564 1.00 97.31 81 ARG A N 1
ATOM 633 C CA . ARG A 1 81 ? 2.274 -3.683 -4.253 1.00 97.31 81 ARG A CA 1
ATOM 634 C C . ARG A 1 81 ? 1.602 -4.768 -3.415 1.00 97.31 81 ARG A C 1
ATOM 636 O O . ARG A 1 81 ? 0.952 -4.418 -2.432 1.00 97.31 81 ARG A O 1
ATOM 643 N N . GLU A 1 82 ? 1.771 -6.035 -3.771 1.00 96.94 82 GLU A N 1
ATOM 644 C CA . GLU A 1 82 ? 1.235 -7.174 -3.016 1.00 96.94 82 GLU A CA 1
ATOM 645 C C . GLU A 1 82 ? 1.773 -7.188 -1.585 1.00 96.94 82 GLU A C 1
ATOM 647 O O . GLU A 1 82 ? 0.987 -7.105 -0.640 1.00 96.94 82 GLU A O 1
ATOM 652 N N . LEU A 1 83 ? 3.098 -7.111 -1.419 1.00 97.00 83 LEU A N 1
ATOM 653 C CA . LEU A 1 83 ? 3.733 -7.031 -0.100 1.00 97.00 83 LEU A CA 1
ATOM 654 C C . LEU A 1 83 ? 3.218 -5.846 0.729 1.00 97.00 83 LEU A C 1
ATOM 656 O O . LEU A 1 83 ? 3.010 -5.956 1.936 1.00 97.00 83 LEU A O 1
ATOM 660 N N . ASN A 1 84 ? 2.993 -4.690 0.104 1.00 96.56 84 ASN A N 1
ATOM 661 C CA . ASN A 1 84 ? 2.448 -3.525 0.800 1.00 96.56 84 ASN A CA 1
ATOM 662 C C . ASN A 1 84 ? 0.996 -3.735 1.243 1.00 96.56 84 ASN A C 1
ATOM 664 O O . ASN A 1 84 ? 0.615 -3.283 2.324 1.00 96.56 84 ASN A O 1
ATOM 668 N N . VAL A 1 85 ? 0.178 -4.399 0.426 1.00 97.00 85 VAL A N 1
ATOM 669 C CA . VAL A 1 85 ? -1.200 -4.746 0.788 1.00 97.00 85 VAL A CA 1
ATOM 670 C C . VAL A 1 85 ? -1.206 -5.730 1.953 1.00 97.00 85 VAL A C 1
ATOM 672 O O . VAL A 1 85 ? -1.956 -5.526 2.905 1.00 97.00 85 VAL A O 1
ATOM 675 N N . GLU A 1 86 ? -0.352 -6.748 1.925 1.00 96.44 86 GLU A N 1
ATOM 676 C CA . GLU A 1 86 ? -0.210 -7.714 3.017 1.00 96.44 86 GLU A CA 1
ATOM 677 C C . GLU A 1 86 ? 0.238 -7.045 4.316 1.00 96.44 86 GLU A C 1
ATOM 679 O O . GLU A 1 86 ? -0.401 -7.228 5.352 1.00 96.44 86 GLU A O 1
ATOM 684 N N . LYS A 1 87 ? 1.254 -6.175 4.256 1.00 97.12 87 LYS A N 1
ATOM 685 C CA . LYS A 1 87 ? 1.706 -5.382 5.410 1.00 97.12 87 LYS A CA 1
ATOM 686 C C . LYS A 1 87 ? 0.590 -4.510 5.983 1.00 97.12 87 LYS A C 1
ATOM 688 O O . LYS A 1 87 ? 0.404 -4.477 7.197 1.00 97.12 87 LYS A O 1
ATOM 693 N N . LYS A 1 88 ? -0.185 -3.830 5.130 1.00 96.94 88 LYS A N 1
ATOM 694 C CA . LYS A 1 88 ? -1.331 -3.015 5.569 1.00 96.94 88 LYS A CA 1
ATOM 695 C C . LYS A 1 88 ? -2.428 -3.865 6.204 1.00 96.94 88 LYS A C 1
ATOM 697 O O . LYS A 1 88 ? -2.960 -3.474 7.237 1.00 96.94 88 LYS A O 1
ATOM 702 N N . LYS A 1 89 ? -2.743 -5.030 5.630 1.00 96.88 89 LYS A N 1
ATOM 703 C CA . LYS A 1 89 ? -3.699 -5.982 6.216 1.00 96.88 89 LYS A CA 1
ATOM 704 C C . LYS A 1 89 ? -3.230 -6.459 7.591 1.00 96.88 89 LYS A C 1
ATOM 706 O O . LYS A 1 89 ? -4.028 -6.456 8.521 1.00 96.88 89 LYS A O 1
ATOM 711 N N . ALA A 1 90 ? -1.957 -6.830 7.731 1.00 96.06 90 ALA A N 1
ATOM 712 C CA . ALA A 1 90 ? -1.382 -7.266 9.002 1.00 96.06 90 ALA A CA 1
ATOM 713 C C . ALA A 1 90 ? -1.417 -6.148 10.055 1.00 96.06 90 ALA A C 1
ATOM 715 O O . ALA A 1 90 ? -1.890 -6.367 11.165 1.00 96.06 90 ALA A O 1
ATOM 716 N N . SER A 1 91 ? -1.008 -4.931 9.684 1.00 96.25 91 SER A N 1
ATOM 717 C CA . SER A 1 91 ? -1.083 -3.767 10.571 1.00 96.25 91 SER A CA 1
ATOM 718 C C . SER A 1 91 ? -2.521 -3.452 10.992 1.00 96.25 91 SER A C 1
ATOM 720 O O . SER A 1 91 ? -2.755 -3.184 12.163 1.00 96.25 91 SER A O 1
ATOM 722 N N . ASN A 1 92 ? -3.492 -3.536 10.079 1.00 96.62 92 ASN A N 1
ATOM 723 C CA . ASN A 1 92 ? -4.896 -3.312 10.417 1.00 96.62 92 ASN A CA 1
ATOM 724 C C . ASN A 1 92 ? -5.434 -4.372 11.387 1.00 96.62 92 ASN A C 1
ATOM 726 O O . ASN A 1 92 ? -6.142 -4.031 12.326 1.00 96.62 92 ASN A O 1
ATOM 730 N N . ARG A 1 93 ? -5.064 -5.645 11.193 1.00 95.69 93 ARG A N 1
ATOM 731 C CA . ARG A 1 93 ? -5.423 -6.730 12.120 1.00 95.69 93 ARG A CA 1
ATOM 732 C C . ARG A 1 93 ? -4.826 -6.519 13.507 1.00 95.69 93 ARG A C 1
ATOM 734 O O . ARG A 1 93 ? -5.490 -6.796 14.495 1.00 95.69 93 ARG A O 1
ATOM 741 N N . GLU A 1 94 ? -3.595 -6.022 13.584 1.00 94.25 94 GLU A N 1
ATOM 742 C CA . GLU A 1 94 ? -2.958 -5.689 14.859 1.00 94.25 94 GLU A CA 1
ATOM 743 C C . GLU A 1 94 ? -3.694 -4.550 15.575 1.00 94.25 94 GLU A C 1
ATOM 745 O O . GLU A 1 94 ? -4.000 -4.653 16.760 1.00 94.25 94 GLU A O 1
ATOM 750 N N . VAL A 1 95 ? -4.049 -3.492 14.839 1.00 95.31 95 VAL A N 1
ATOM 751 C CA . VAL A 1 95 ? -4.848 -2.378 15.369 1.00 95.31 95 VAL A CA 1
ATOM 752 C C . VAL A 1 95 ? -6.210 -2.867 15.866 1.00 95.31 95 VAL A C 1
ATOM 754 O O . VAL A 1 95 ? -6.633 -2.488 16.955 1.00 95.31 95 VAL A O 1
ATOM 757 N N . GLU A 1 96 ? -6.880 -3.736 15.108 1.00 93.00 96 GLU A N 1
ATOM 758 C CA . GLU A 1 96 ? -8.161 -4.332 15.497 1.00 93.00 96 GLU A CA 1
ATOM 759 C C . GLU A 1 96 ? -8.029 -5.217 16.742 1.00 93.00 96 GLU A C 1
ATOM 761 O O . GLU A 1 96 ? -8.851 -5.122 17.651 1.00 93.00 96 GLU A O 1
ATOM 766 N N . ARG A 1 97 ? -6.965 -6.022 16.836 1.00 94.44 97 ARG A N 1
ATOM 767 C CA . ARG A 1 97 ? -6.680 -6.840 18.020 1.00 94.44 97 ARG A CA 1
ATOM 768 C C . ARG A 1 97 ? -6.551 -5.976 19.272 1.00 94.44 97 ARG A C 1
ATOM 770 O O . ARG A 1 97 ? -7.242 -6.221 20.258 1.00 94.44 97 ARG A O 1
ATOM 777 N N . VAL A 1 98 ? -5.717 -4.937 19.215 1.00 92.00 98 VAL A N 1
ATOM 778 C CA . VAL A 1 98 ? -5.533 -3.998 20.332 1.00 92.00 98 VAL A CA 1
ATOM 779 C C . VAL A 1 98 ? -6.842 -3.280 20.664 1.00 92.00 98 VAL A C 1
ATOM 781 O O . VAL A 1 98 ? -7.167 -3.095 21.836 1.00 92.00 98 VAL A O 1
ATOM 784 N N . PHE A 1 99 ? -7.624 -2.901 19.651 1.00 90.25 99 PHE A N 1
ATOM 785 C CA . PHE A 1 99 ? -8.927 -2.273 19.850 1.00 90.25 99 PHE A CA 1
ATOM 786 C C . PHE A 1 99 ? -9.904 -3.189 20.601 1.00 90.25 99 PHE A C 1
ATOM 788 O O . PHE A 1 99 ? -10.515 -2.746 21.572 1.00 90.25 99 PHE A O 1
ATOM 795 N N . LEU A 1 100 ? -10.012 -4.463 20.215 1.00 90.75 100 LEU A N 1
ATOM 796 C CA . LEU A 1 100 ? -10.881 -5.443 20.877 1.00 90.75 100 LEU A CA 1
ATOM 797 C C . LEU A 1 100 ? -10.450 -5.717 22.324 1.00 90.75 100 LEU A C 1
ATOM 799 O O . LEU A 1 100 ? -11.289 -5.757 23.226 1.00 90.75 100 LEU A O 1
ATOM 803 N N . GLU A 1 101 ? -9.146 -5.852 22.574 1.00 91.56 101 GLU A N 1
ATOM 804 C CA . GLU A 1 101 ? -8.616 -5.998 23.935 1.00 91.56 101 GLU A CA 1
ATOM 805 C C . GLU A 1 101 ? -8.936 -4.776 24.803 1.00 91.56 101 GLU A C 1
ATOM 807 O O . GLU A 1 101 ? -9.358 -4.912 25.955 1.00 91.56 101 GLU A O 1
ATOM 812 N N . ASN A 1 102 ? -8.764 -3.574 24.249 1.00 87.19 102 ASN A N 1
ATOM 813 C CA . ASN A 1 102 ? -9.092 -2.331 24.937 1.00 87.19 102 ASN A CA 1
ATOM 814 C C . ASN A 1 102 ? -10.597 -2.204 25.185 1.00 87.19 102 ASN A C 1
ATOM 816 O O . ASN A 1 102 ? -10.987 -1.749 26.255 1.00 87.19 102 ASN A O 1
ATOM 820 N N . GLN A 1 103 ? -11.444 -2.660 24.261 1.00 86.12 103 GLN A N 1
ATOM 821 C CA . GLN A 1 103 ? -12.892 -2.691 24.446 1.00 86.12 103 GLN A CA 1
ATOM 822 C C . GLN A 1 103 ? -13.300 -3.631 25.593 1.00 86.12 103 GLN A C 1
ATOM 824 O O . GLN A 1 103 ? -14.134 -3.267 26.421 1.00 86.12 103 GLN A O 1
ATOM 829 N N . GLY A 1 104 ? -12.693 -4.818 25.687 1.00 85.62 104 GLY A N 1
ATOM 830 C CA . GLY A 1 104 ? -12.939 -5.745 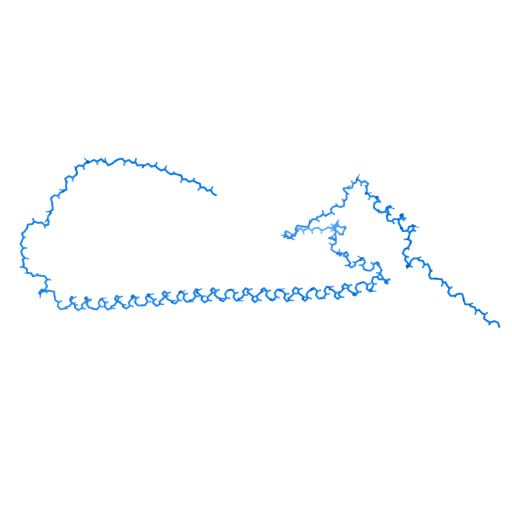26.795 1.00 85.62 104 GLY A CA 1
ATOM 831 C C . GLY A 1 104 ? -12.556 -5.145 28.152 1.00 85.62 104 GLY A C 1
ATOM 832 O O . GLY A 1 104 ? -13.351 -5.173 29.093 1.00 85.62 104 GLY A O 1
ATOM 833 N N . LYS A 1 105 ? -11.369 -4.528 28.234 1.00 84.75 105 LYS A N 1
ATOM 834 C CA . LYS A 1 105 ? -10.910 -3.804 29.436 1.00 84.75 105 LYS A CA 1
ATOM 835 C C . LYS A 1 105 ? -11.838 -2.638 29.779 1.00 84.75 105 LYS A C 1
ATOM 837 O O . LYS A 1 105 ? -1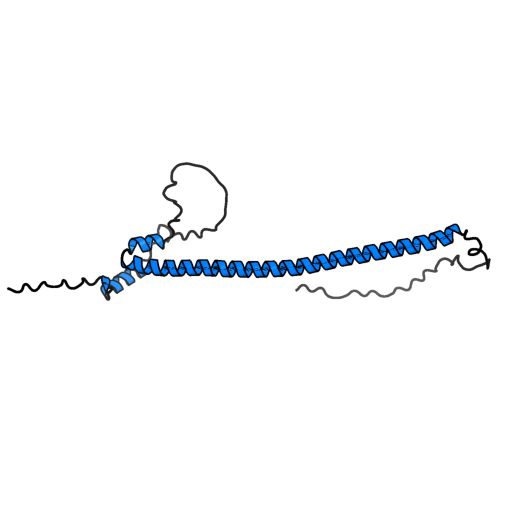2.197 -2.469 30.940 1.00 84.75 105 LYS A O 1
ATOM 842 N N . PHE A 1 106 ? -12.272 -1.886 28.769 1.00 84.75 106 PHE A N 1
ATOM 843 C CA . PHE A 1 106 ? -13.196 -0.770 28.923 1.00 84.75 106 PHE A CA 1
ATOM 844 C C . PHE A 1 106 ? -14.532 -1.215 29.514 1.00 84.75 106 PHE A C 1
ATOM 846 O O . PHE A 1 106 ? -15.000 -0.598 30.461 1.00 84.75 106 PHE A O 1
ATOM 853 N N . HIS A 1 107 ? -15.139 -2.295 29.014 1.00 81.56 107 HIS A N 1
ATOM 854 C CA . HIS A 1 107 ? -16.409 -2.785 29.558 1.00 81.56 107 HIS A CA 1
ATOM 855 C C . HIS A 1 107 ? -16.271 -3.297 30.997 1.00 81.56 107 HIS A C 1
ATOM 857 O O . HIS A 1 107 ? -17.124 -2.988 31.826 1.00 81.56 107 HIS A O 1
ATOM 863 N N . ALA A 1 108 ? -15.174 -3.988 31.320 1.00 85.25 108 ALA A N 1
ATOM 864 C CA . ALA A 1 108 ? -14.898 -4.431 32.686 1.00 85.25 108 ALA A CA 1
ATOM 865 C C . ALA A 1 108 ? -14.667 -3.257 33.662 1.00 85.25 108 ALA A C 1
ATOM 867 O O . ALA A 1 108 ? -15.070 -3.319 34.824 1.00 85.25 108 ALA A O 1
ATOM 868 N N . GLU A 1 109 ? -14.025 -2.173 33.212 1.00 81.25 109 GLU A N 1
ATOM 869 C CA . GLU A 1 109 ? -13.808 -0.973 34.029 1.00 81.25 109 GLU A CA 1
ATOM 870 C C . GLU A 1 109 ? -15.054 -0.068 34.099 1.00 81.25 109 GLU A C 1
ATOM 872 O O . GLU A 1 109 ? -15.317 0.544 35.139 1.00 81.25 109 GLU A O 1
ATOM 877 N N . ALA A 1 110 ? -15.856 -0.016 33.032 1.00 79.12 110 ALA A N 1
ATOM 878 C CA . ALA A 1 110 ? -17.061 0.805 32.935 1.00 79.12 110 ALA A CA 1
ATOM 879 C C . ALA A 1 110 ? -18.135 0.401 33.948 1.00 79.12 110 ALA A C 1
ATOM 881 O O . ALA A 1 110 ? -18.797 1.286 34.486 1.00 79.12 110 ALA A O 1
ATOM 882 N N . GLU A 1 111 ? -18.268 -0.894 34.262 1.00 75.19 111 GLU A N 1
ATOM 883 C CA . GLU A 1 111 ? -19.178 -1.366 35.318 1.00 75.19 111 GLU A CA 1
ATOM 884 C C . GLU A 1 111 ? -18.873 -0.734 36.684 1.00 75.19 111 GLU A C 1
ATOM 886 O O . GLU A 1 111 ? -19.780 -0.531 37.492 1.00 75.19 111 GLU A O 1
ATOM 891 N N . ARG A 1 112 ? -17.601 -0.397 36.940 1.00 83.12 112 ARG A N 1
ATOM 892 C CA . ARG A 1 112 ? -17.152 0.219 38.196 1.00 83.12 112 ARG A CA 1
ATOM 893 C C . ARG A 1 112 ? -17.176 1.744 38.126 1.00 83.12 112 ARG A C 1
ATOM 895 O O . ARG A 1 112 ? -17.625 2.387 39.067 1.00 83.12 112 ARG A O 1
ATOM 902 N N . ASN A 1 113 ? -16.701 2.323 37.020 1.00 82.94 113 ASN A N 1
ATOM 903 C CA . ASN A 1 113 ? -16.450 3.761 36.885 1.00 82.94 113 ASN A CA 1
ATOM 904 C C . ASN A 1 113 ? -17.069 4.354 35.608 1.00 82.94 113 ASN A C 1
ATOM 906 O O . ASN A 1 113 ? -16.360 4.804 34.703 1.00 82.94 113 ASN A O 1
ATOM 910 N N . TYR A 1 114 ? -18.402 4.434 35.563 1.00 78.62 114 TYR A N 1
ATOM 911 C CA . TYR A 1 114 ? -19.155 4.944 34.408 1.00 78.62 114 TYR A CA 1
ATOM 912 C C . TYR A 1 114 ? -18.676 6.315 33.900 1.00 78.62 114 TYR A C 1
ATOM 914 O O . TYR A 1 114 ? -18.497 6.502 32.699 1.00 78.62 114 TYR A O 1
ATOM 922 N N . TRP A 1 115 ? -18.414 7.278 34.791 1.00 82.25 115 TRP A N 1
ATOM 923 C CA . TRP A 1 115 ? -17.979 8.625 34.392 1.00 82.25 115 TRP A CA 1
ATOM 924 C C . TRP A 1 115 ? -16.596 8.649 33.731 1.00 82.25 115 TRP A C 1
ATOM 926 O O . TRP A 1 115 ? -16.377 9.424 32.799 1.00 82.25 115 TRP A O 1
ATOM 936 N N . LYS A 1 116 ? -15.675 7.784 34.175 1.00 82.00 116 LYS A N 1
ATOM 937 C CA . LYS A 1 116 ? -14.344 7.650 33.570 1.00 82.00 116 LYS A CA 1
ATOM 938 C C . LYS A 1 116 ? -14.451 7.039 32.171 1.00 82.00 116 LYS A C 1
ATOM 940 O O . LYS A 1 116 ? -13.901 7.598 31.228 1.00 82.00 116 LYS A O 1
ATOM 945 N N . ALA A 1 117 ? -15.250 5.982 32.033 1.00 83.00 117 ALA A N 1
ATOM 946 C CA . ALA A 1 117 ? -15.525 5.324 30.760 1.00 83.00 117 ALA A CA 1
ATOM 947 C C . ALA A 1 117 ? -16.165 6.281 29.731 1.00 83.00 117 ALA A C 1
ATOM 949 O O . ALA A 1 117 ? -15.728 6.373 28.585 1.00 83.00 117 ALA A O 1
ATOM 950 N N . VAL A 1 118 ? -17.154 7.079 30.144 1.00 79.88 118 VAL A N 1
ATOM 951 C CA . VAL A 1 118 ? -17.769 8.093 29.267 1.00 79.88 118 VAL A CA 1
ATOM 952 C C . VAL A 1 118 ? -16.745 9.147 28.825 1.00 79.88 118 VAL A C 1
ATOM 954 O O . VAL A 1 118 ? -16.739 9.548 27.662 1.00 79.88 118 VAL A O 1
ATOM 957 N N . ALA A 1 119 ? -15.845 9.566 29.717 1.00 80.56 119 ALA A N 1
ATOM 958 C CA . ALA A 1 119 ? -14.814 10.555 29.406 1.00 80.56 119 ALA A CA 1
ATOM 959 C C . ALA A 1 119 ? -13.683 10.027 28.500 1.00 80.56 119 ALA A C 1
ATOM 961 O O . ALA A 1 119 ? -12.973 10.826 27.896 1.00 80.56 119 ALA A O 1
ATOM 962 N N . GLU A 1 120 ? -13.478 8.711 28.431 1.00 81.44 120 GLU A N 1
ATOM 963 C CA . GLU A 1 120 ? -12.542 8.064 27.500 1.00 81.44 120 GLU A CA 1
ATOM 964 C C . GLU A 1 120 ? -13.183 7.774 26.138 1.00 81.44 120 GLU A C 1
ATOM 966 O O . GLU A 1 120 ? -12.512 7.859 25.113 1.00 81.44 120 GLU A O 1
ATOM 971 N N . MET A 1 121 ? -14.489 7.486 26.119 1.00 81.00 121 MET A N 1
ATOM 972 C CA . MET A 1 121 ? -15.256 7.276 24.889 1.00 81.00 121 MET A CA 1
ATOM 973 C C . MET A 1 121 ? -15.399 8.562 24.072 1.00 81.00 121 MET A C 1
ATOM 975 O O . MET A 1 121 ? -15.381 8.528 22.842 1.00 81.00 121 MET A O 1
ATOM 979 N N . ILE A 1 122 ? -15.576 9.696 24.750 1.00 79.12 122 ILE A N 1
ATOM 980 C CA . ILE A 1 122 ? -15.681 10.995 24.096 1.00 79.12 122 ILE A CA 1
ATOM 981 C C . ILE A 1 122 ? -14.261 11.490 23.814 1.00 79.12 122 ILE A C 1
ATOM 983 O O . ILE A 1 122 ? -13.505 11.711 24.764 1.00 79.12 122 ILE A O 1
ATOM 987 N N . PRO A 1 123 ? -13.888 11.719 22.540 1.00 75.19 123 PRO A N 1
ATOM 988 C CA . PRO A 1 123 ? -12.608 12.322 22.219 1.00 75.19 123 PRO A CA 1
ATOM 989 C C . PRO A 1 123 ? -12.462 13.627 23.000 1.00 75.19 123 PRO A C 1
ATOM 991 O O . PRO A 1 123 ? -13.249 14.560 22.833 1.00 75.19 123 PRO A O 1
ATOM 994 N N . ARG A 1 124 ? -11.430 13.716 23.844 1.00 64.25 124 ARG A N 1
ATOM 995 C CA . ARG A 1 124 ? -11.095 14.945 24.592 1.00 64.25 124 ARG A CA 1
ATOM 996 C C . ARG A 1 124 ? -10.622 16.081 23.674 1.00 64.25 124 ARG A C 1
ATOM 998 O O . ARG A 1 124 ? -10.262 17.152 24.144 1.00 64.25 124 ARG A O 1
ATOM 1005 N N . GLU A 1 125 ? -10.667 15.850 22.367 1.00 58.47 125 GLU A N 1
ATOM 1006 C CA . GLU A 1 125 ? -10.439 16.793 21.282 1.00 58.47 125 GLU A CA 1
ATOM 1007 C C . GLU A 1 125 ? -11.712 17.560 20.895 1.00 58.47 125 GLU A C 1
ATOM 1009 O O . GLU A 1 125 ? -11.902 17.925 19.733 1.00 58.47 125 GLU A O 1
ATOM 1014 N N . VAL A 1 126 ? -12.587 17.890 21.852 1.00 51.25 126 VAL A N 1
ATOM 1015 C CA . VAL A 1 126 ? -13.335 19.137 21.677 1.00 51.25 126 VAL A CA 1
ATOM 1016 C C . VAL A 1 126 ? -12.247 20.195 21.617 1.00 51.25 126 VAL A C 1
ATOM 1018 O O . VAL A 1 126 ? -11.619 20.484 22.637 1.00 51.25 126 VAL A O 1
ATOM 1021 N N . ALA A 1 127 ? -11.947 20.686 20.406 1.00 49.66 127 ALA A N 1
ATOM 1022 C CA . ALA A 1 127 ? -11.055 21.815 20.208 1.00 49.66 127 ALA A CA 1
ATOM 1023 C C . ALA A 1 127 ? -11.360 22.799 21.333 1.00 49.66 127 ALA A C 1
ATOM 1025 O O . ALA A 1 127 ? -12.533 23.085 21.571 1.00 49.66 127 ALA A O 1
ATOM 1026 N N . ALA A 1 128 ? -10.340 23.207 22.086 1.00 51.25 128 ALA A N 1
ATOM 1027 C CA . ALA A 1 128 ? -10.475 24.095 23.231 1.00 51.25 128 ALA A CA 1
ATOM 1028 C C . ALA A 1 128 ? -10.984 25.476 22.764 1.00 51.25 128 ALA A C 1
ATOM 1030 O O . ALA A 1 128 ? -10.244 26.455 22.729 1.00 51.25 128 ALA A O 1
ATOM 1031 N N . ILE A 1 129 ? -12.240 25.538 22.324 1.00 53.09 129 ILE A N 1
ATOM 1032 C CA . ILE A 1 129 ? -12.890 26.683 21.695 1.00 53.09 129 ILE A CA 1
ATOM 1033 C C . ILE A 1 129 ? -13.239 27.712 22.775 1.00 53.09 129 ILE A C 1
ATOM 1035 O O . ILE A 1 129 ? -13.331 28.893 22.464 1.00 53.09 129 ILE A O 1
ATOM 1039 N N . ASP A 1 130 ? -13.305 27.312 24.050 1.00 44.75 130 ASP A N 1
ATOM 1040 C CA . ASP A 1 130 ? -13.595 28.237 25.152 1.00 44.75 130 ASP A CA 1
ATOM 1041 C C . ASP A 1 130 ? -12.343 28.807 25.851 1.00 44.75 130 ASP A C 1
ATOM 1043 O O . ASP A 1 130 ? -12.403 29.848 26.495 1.00 44.75 130 ASP A O 1
ATOM 1047 N N . GLN A 1 131 ? -11.162 28.194 25.682 1.00 46.50 131 GLN A N 1
ATOM 1048 C CA . GLN A 1 131 ? -9.921 28.661 26.335 1.00 46.50 131 GLN A CA 1
ATOM 1049 C C . GLN A 1 131 ? -9.144 29.702 25.504 1.00 46.50 131 GLN A C 1
ATOM 1051 O O . GLN A 1 131 ? -8.179 30.292 25.984 1.00 46.50 131 GLN A O 1
ATOM 1056 N N . LYS A 1 132 ? -9.550 29.967 24.252 1.00 44.97 132 LYS A N 1
ATOM 1057 C CA . LYS A 1 132 ? -8.860 30.889 23.326 1.00 44.97 132 LYS A CA 1
ATOM 1058 C C . LYS A 1 132 ? -9.577 32.224 23.107 1.00 44.97 132 LYS A C 1
ATOM 1060 O O . LYS A 1 132 ? -9.398 32.859 22.071 1.00 44.97 132 LYS A O 1
ATOM 1065 N N . ARG A 1 133 ? -10.317 32.736 24.096 1.00 39.38 133 ARG A N 1
ATOM 1066 C CA . ARG A 1 133 ? -10.832 34.121 24.058 1.00 39.38 133 ARG A CA 1
ATOM 1067 C C . ARG A 1 133 ? -9.803 35.172 24.516 1.00 39.38 133 ARG A C 1
ATOM 1069 O O . ARG A 1 133 ? -10.165 36.216 25.045 1.00 39.38 133 ARG A O 1
ATOM 1076 N N . GLY A 1 134 ? -8.512 34.925 24.279 1.00 44.75 134 GLY A N 1
ATOM 1077 C CA . GLY A 1 134 ? -7.440 35.881 24.550 1.00 44.75 134 GLY A CA 1
ATOM 1078 C C . GLY A 1 134 ? -6.098 35.463 23.942 1.00 44.75 134 GLY A C 1
ATOM 1079 O O . GLY A 1 134 ? -5.501 34.494 24.385 1.00 44.75 134 GLY A O 1
ATOM 1080 N N . LYS A 1 135 ? -5.603 36.264 22.988 1.00 38.19 135 LYS A N 1
ATOM 1081 C CA . LYS A 1 135 ? -4.240 36.287 22.402 1.00 38.19 135 LYS A CA 1
ATOM 1082 C C . LYS A 1 135 ? -3.917 35.352 21.211 1.00 38.19 135 LYS A C 1
ATOM 1084 O O . LYS A 1 135 ? -3.408 34.253 21.356 1.00 38.19 135 LYS A O 1
ATOM 1089 N N . ARG A 1 136 ? -4.089 35.979 20.037 1.00 32.41 136 ARG A N 1
ATOM 1090 C CA . ARG A 1 136 ? -3.189 36.124 18.867 1.00 32.41 136 ARG A CA 1
ATOM 1091 C C . ARG A 1 136 ? -2.742 34.917 18.016 1.00 32.41 136 ARG A C 1
ATOM 1093 O O . ARG A 1 136 ? -2.181 33.945 18.497 1.00 32.41 136 ARG A O 1
ATOM 1100 N N . ALA A 1 137 ? -2.820 35.223 16.713 1.00 35.41 137 ALA A N 1
ATOM 1101 C CA . ALA A 1 137 ? -1.915 34.904 15.606 1.00 35.41 137 ALA A CA 1
ATOM 1102 C C . ALA A 1 137 ? -2.036 33.528 14.934 1.00 35.41 137 ALA A C 1
ATOM 1104 O O . ALA A 1 137 ? -1.550 32.513 15.418 1.00 35.41 137 ALA A O 1
ATOM 1105 N N . ASP A 1 138 ? -2.692 33.581 13.773 1.00 40.50 138 ASP A N 1
ATOM 1106 C CA . ASP A 1 138 ? -2.188 33.134 12.474 1.00 40.50 138 ASP A CA 1
ATOM 1107 C C . ASP A 1 138 ? -1.268 31.905 12.455 1.00 40.50 138 ASP A C 1
ATOM 1109 O O . ASP A 1 138 ? -0.101 31.954 12.849 1.00 40.50 138 ASP A O 1
ATOM 1113 N N . LYS A 1 139 ? -1.814 30.810 11.922 1.00 36.84 139 LYS A N 1
ATOM 1114 C CA . LYS A 1 139 ? -1.074 29.854 11.101 1.00 36.84 139 LYS A CA 1
ATOM 1115 C C . LYS A 1 139 ? -2.070 29.053 10.279 1.00 36.84 139 LYS A C 1
ATOM 1117 O O . LYS A 1 139 ? -2.704 28.110 10.752 1.00 36.84 139 LYS A O 1
ATOM 1122 N N . GLU A 1 140 ? -2.189 29.474 9.028 1.00 45.66 140 GLU A N 1
ATOM 1123 C CA . GLU A 1 140 ? -2.645 28.662 7.913 1.00 45.66 140 GLU A CA 1
ATOM 1124 C C . GLU A 1 140 ? -2.033 27.256 7.978 1.00 45.66 140 GLU A C 1
ATOM 1126 O O . GLU A 1 140 ? -0.814 27.094 7.935 1.00 45.66 140 GLU A O 1
ATOM 1131 N N . LYS A 1 141 ? -2.897 26.244 8.085 1.00 41.06 141 LYS A N 1
ATOM 1132 C CA . LYS A 1 141 ? -2.727 24.889 7.539 1.00 41.06 141 LYS A CA 1
ATOM 1133 C C . LYS A 1 141 ? -4.067 24.170 7.669 1.00 41.06 141 LYS A C 1
ATOM 1135 O O . LYS A 1 141 ? -4.406 23.590 8.694 1.00 41.06 141 LYS A O 1
ATOM 1140 N N . LYS A 1 142 ? -4.863 24.270 6.604 1.00 44.53 142 LYS A N 1
ATOM 1141 C CA . LYS A 1 142 ? -6.046 23.436 6.385 1.00 44.53 142 LYS A CA 1
ATOM 1142 C C . LYS A 1 142 ? -5.597 21.984 6.211 1.00 44.53 142 LYS A C 1
ATOM 1144 O O . LYS A 1 142 ? -4.998 21.682 5.188 1.00 44.53 142 LYS A O 1
ATOM 1149 N N . THR A 1 143 ? -5.978 21.098 7.126 1.00 40.94 143 THR A N 1
ATOM 1150 C CA . THR A 1 143 ? -6.273 19.687 6.817 1.00 40.94 143 THR A CA 1
ATOM 1151 C C . THR A 1 143 ? -7.277 19.148 7.824 1.00 40.94 143 THR A C 1
ATOM 1153 O O . THR A 1 143 ? -7.017 19.166 9.022 1.00 40.94 143 THR A O 1
ATOM 1156 N N . GLY A 1 144 ? -8.399 18.643 7.316 1.00 35.28 144 GLY A N 1
ATOM 1157 C CA . GLY A 1 144 ? -9.459 18.024 8.102 1.00 35.28 144 GLY A CA 1
ATOM 1158 C C . GLY A 1 144 ? -10.714 18.877 8.082 1.00 35.28 144 GLY A C 1
ATOM 1159 O O . GLY A 1 144 ? -10.853 19.811 8.865 1.00 35.28 144 GLY A O 1
ATOM 1160 N N . SER A 1 145 ? -11.634 18.562 7.171 1.00 41.34 145 SER A N 1
ATOM 1161 C CA . SER A 1 145 ? -13.009 19.047 7.224 1.00 41.34 145 SER A CA 1
ATOM 1162 C C . SER A 1 145 ? -13.665 18.500 8.493 1.00 41.34 145 SER A C 1
ATOM 1164 O O . SER A 1 145 ? -14.303 17.448 8.482 1.00 41.34 145 SER A O 1
ATOM 1166 N N . VAL A 1 146 ? -13.455 19.186 9.612 1.00 39.09 146 VAL A N 1
ATOM 1167 C CA . VAL A 1 146 ? -14.206 18.952 10.837 1.00 39.09 146 VAL A CA 1
ATOM 1168 C C . VAL A 1 146 ? -15.641 19.326 10.505 1.00 39.09 146 VAL A C 1
ATOM 1170 O O . VAL A 1 146 ? -15.969 20.504 10.348 1.00 39.09 146 VAL A O 1
ATOM 1173 N N . VAL A 1 147 ? -16.496 18.316 10.341 1.00 41.22 147 VAL A N 1
ATOM 1174 C CA . VAL A 1 147 ? -17.939 18.518 10.408 1.00 41.22 147 VAL A CA 1
ATOM 1175 C C . VAL A 1 147 ? -18.199 18.954 11.839 1.00 41.22 147 VAL A C 1
ATOM 1177 O O . VAL A 1 147 ? -18.307 18.145 12.755 1.00 41.22 147 VAL A O 1
ATOM 1180 N N . LEU A 1 148 ? -18.200 20.269 12.029 1.00 47.38 148 LEU A N 1
ATOM 1181 C CA . LEU A 1 148 ? -18.679 20.919 13.225 1.00 47.38 148 LEU A CA 1
ATOM 1182 C C . LEU A 1 148 ? -20.151 20.518 13.336 1.00 47.38 148 LEU A C 1
ATOM 1184 O O . LEU A 1 148 ? -21.013 21.155 12.731 1.00 47.38 148 LEU A O 1
ATOM 1188 N N . ILE A 1 149 ? -20.440 19.427 14.052 1.00 51.09 149 ILE A N 1
ATOM 1189 C CA . ILE A 1 149 ? -21.797 19.107 14.487 1.00 51.09 149 ILE A CA 1
ATOM 1190 C C . ILE A 1 149 ? -22.135 20.184 15.510 1.00 51.09 149 ILE A C 1
ATOM 1192 O O . ILE A 1 149 ? -21.965 20.030 16.716 1.00 51.09 149 ILE A O 1
ATOM 1196 N N . HIS A 1 150 ? -22.527 21.344 14.991 1.00 49.19 150 HIS A N 1
ATOM 1197 C CA . HIS A 1 150 ? -23.148 22.387 15.767 1.00 49.19 150 HIS A CA 1
ATOM 1198 C C . HIS A 1 150 ? -24.398 21.740 16.355 1.00 49.19 150 HIS A C 1
ATOM 1200 O O . HIS A 1 150 ? -25.290 21.312 15.614 1.00 49.19 150 HIS A O 1
ATOM 1206 N N . GLY A 1 151 ? -24.449 21.642 17.683 1.00 62.34 151 GLY A N 1
ATOM 1207 C CA . GLY A 1 151 ? -25.705 21.383 18.371 1.00 62.34 151 GLY A CA 1
ATOM 1208 C C . GLY A 1 151 ? -26.779 22.364 17.877 1.00 62.34 151 GLY A C 1
ATOM 1209 O O . GLY A 1 151 ? -26.442 23.392 17.272 1.00 62.34 151 GLY A O 1
ATOM 1210 N N . PRO A 1 152 ? -28.070 22.045 18.072 1.00 62.28 152 PRO A N 1
ATOM 1211 C CA . PRO A 1 152 ? -29.169 22.869 17.584 1.00 62.28 152 PRO A CA 1
ATOM 1212 C C . PRO A 1 152 ? -28.879 24.352 17.837 1.00 62.28 152 PRO A C 1
ATOM 1214 O O . PRO A 1 152 ? -28.510 24.723 18.949 1.00 62.28 152 PRO A O 1
ATOM 1217 N N . LYS A 1 153 ? -28.968 25.170 16.775 1.00 57.75 153 LYS A N 1
ATOM 1218 C CA . LYS A 1 153 ? -28.630 26.603 16.806 1.00 57.75 153 LYS A CA 1
ATOM 1219 C C . LYS A 1 153 ? -29.182 27.253 18.088 1.00 57.75 153 LYS A C 1
ATOM 1221 O O . LYS A 1 153 ? -30.342 26.977 18.416 1.00 57.75 153 LYS A O 1
ATOM 1226 N N . PRO A 1 154 ? -28.400 28.111 18.773 1.00 65.88 154 PRO A N 1
ATOM 1227 C CA . PRO A 1 154 ? -28.801 28.746 20.027 1.00 65.88 154 PRO A CA 1
ATOM 1228 C C . PRO A 1 154 ? -30.105 29.519 19.800 1.00 65.88 154 PRO A C 1
ATOM 1230 O O . PRO A 1 154 ? -30.112 30.546 19.130 1.00 65.88 154 PRO A O 1
ATOM 1233 N N . GLY A 1 155 ? -31.227 28.964 20.260 1.00 64.19 155 GLY A N 1
ATOM 1234 C CA . GLY A 1 155 ? -32.563 29.514 20.011 1.00 64.19 155 GLY A CA 1
ATOM 1235 C C . GLY A 1 155 ? -33.647 28.483 19.687 1.00 64.19 155 GLY A C 1
ATOM 1236 O O . GLY A 1 155 ? -34.824 28.812 19.787 1.00 64.19 155 GLY A O 1
ATOM 1237 N N . LYS A 1 156 ? -33.301 27.233 19.349 1.00 69.75 156 LYS A N 1
ATOM 1238 C CA . LYS A 1 156 ? -34.286 26.135 19.314 1.00 69.75 156 LYS A CA 1
ATOM 1239 C C . LYS A 1 156 ? -34.243 25.366 20.638 1.00 69.75 156 LYS A C 1
ATOM 1241 O O . LYS A 1 156 ? -33.144 24.987 21.042 1.00 69.75 156 LYS A O 1
ATOM 1246 N N . PRO A 1 157 ? -35.383 25.112 21.312 1.00 72.62 157 PRO A N 1
ATOM 1247 C CA . PRO A 1 157 ? -35.383 24.251 22.486 1.00 72.62 157 PRO A CA 1
ATOM 1248 C C . PRO A 1 157 ? -34.892 22.867 22.060 1.00 72.62 157 PRO A C 1
ATOM 1250 O O . PRO A 1 157 ? -35.436 22.270 21.131 1.00 72.62 157 PRO A O 1
ATOM 1253 N N . THR A 1 158 ? -33.827 22.388 22.701 1.00 73.44 158 THR A N 1
ATOM 1254 C CA . THR A 1 158 ? -33.315 21.031 22.503 1.00 73.44 158 THR A CA 1
ATOM 1255 C C . THR A 1 158 ? -34.468 20.050 22.665 1.00 73.44 158 THR A C 1
ATOM 1257 O O . THR A 1 158 ? -35.166 20.086 23.678 1.00 73.44 158 THR A O 1
ATOM 1260 N N . ASP A 1 159 ? -34.689 19.190 21.671 1.00 81.69 159 ASP A N 1
ATOM 1261 C CA . ASP A 1 159 ? -35.736 18.179 21.761 1.00 81.69 159 ASP A CA 1
ATOM 1262 C C . ASP A 1 159 ? -35.387 17.171 22.867 1.00 81.69 159 ASP A C 1
ATOM 1264 O O . ASP A 1 159 ? -34.512 16.316 22.723 1.00 81.69 159 ASP A O 1
ATOM 1268 N N . LEU A 1 160 ? -36.072 17.301 24.004 1.00 88.62 160 LEU A N 1
ATOM 1269 C CA . LEU A 1 160 ? -35.909 16.429 25.163 1.00 88.62 160 LEU A CA 1
ATOM 1270 C C . LEU A 1 160 ? -36.771 15.169 25.067 1.00 88.62 160 LEU A C 1
ATOM 1272 O O . LEU A 1 160 ? -36.765 14.384 26.011 1.00 88.62 160 LEU A O 1
ATOM 1276 N N . SER A 1 161 ? -37.514 14.944 23.979 1.00 87.50 161 SER A N 1
ATOM 1277 C CA . SER A 1 161 ? -38.441 13.809 23.867 1.00 87.50 161 SER A CA 1
ATOM 1278 C C . SER A 1 161 ? -37.738 12.473 24.104 1.00 87.50 161 SER A C 1
ATOM 1280 O O . SER A 1 161 ? -38.218 11.657 24.891 1.00 87.50 161 SER A O 1
ATOM 1282 N N . ARG A 1 162 ? -36.537 12.289 23.536 1.00 87.81 162 ARG A N 1
ATOM 1283 C CA . ARG A 1 162 ? -35.716 11.089 23.769 1.00 87.81 162 ARG A CA 1
ATOM 1284 C C . ARG A 1 162 ? -35.258 10.962 25.225 1.00 87.81 162 ARG A C 1
ATOM 1286 O O . ARG A 1 162 ? -35.312 9.870 25.781 1.00 87.81 162 ARG A O 1
ATOM 1293 N N . MET A 1 163 ? -34.847 12.059 25.863 1.00 91.38 163 MET A N 1
ATOM 1294 C CA . MET A 1 163 ? -34.440 12.064 27.276 1.00 91.38 163 MET A CA 1
ATOM 1295 C C . MET A 1 163 ? -35.626 11.760 28.198 1.00 91.38 163 MET A C 1
ATOM 1297 O O . MET A 1 163 ? -35.526 10.905 29.072 1.00 91.38 163 MET A O 1
ATOM 1301 N N . ARG A 1 164 ? -36.773 12.401 27.961 1.00 92.06 164 ARG A N 1
ATOM 1302 C CA . ARG A 1 164 ? -38.024 12.156 28.687 1.00 92.06 164 ARG A CA 1
ATOM 1303 C C . ARG A 1 164 ? -38.45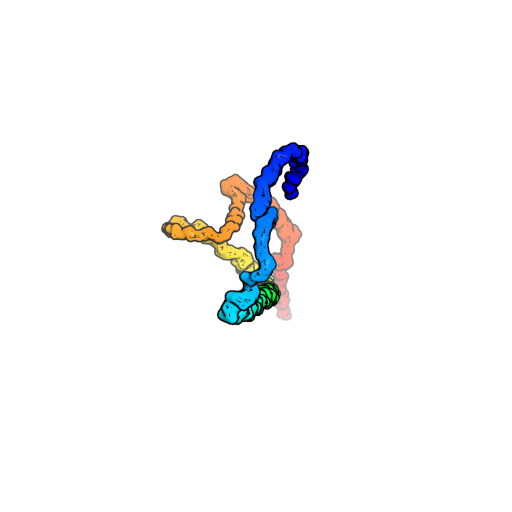6 10.698 28.551 1.00 92.06 164 ARG A C 1
ATOM 1305 O O . ARG A 1 164 ? -38.798 10.080 29.552 1.00 92.06 164 ARG A O 1
ATOM 1312 N N . GLN A 1 165 ? -38.364 10.121 27.352 1.00 91.56 165 GLN A N 1
ATOM 1313 C CA . GLN A 1 165 ? -38.668 8.708 27.126 1.00 91.56 165 GLN A CA 1
ATOM 1314 C C . GLN A 1 165 ? -37.731 7.780 27.915 1.00 91.56 165 GLN A C 1
ATOM 1316 O O . GLN A 1 165 ? -38.196 6.802 28.497 1.00 91.56 165 GLN A O 1
ATOM 1321 N N . ILE A 1 166 ? -36.430 8.083 27.968 1.00 88.56 166 ILE A N 1
ATOM 1322 C CA . ILE A 1 166 ? -35.462 7.316 28.766 1.00 88.56 166 ILE A CA 1
ATOM 1323 C C . ILE A 1 166 ? -35.795 7.410 30.260 1.00 88.56 166 ILE A C 1
ATOM 1325 O O . ILE A 1 166 ? -35.840 6.381 30.924 1.00 88.56 166 ILE A O 1
ATOM 1329 N N . LEU A 1 167 ? -36.100 8.603 30.782 1.00 89.81 167 LEU A N 1
ATOM 1330 C CA . LEU A 1 167 ? -36.481 8.789 32.189 1.00 89.81 167 LEU A CA 1
ATOM 1331 C C . LEU A 1 167 ? -37.748 8.006 32.558 1.00 89.81 167 LEU A C 1
ATOM 1333 O O . LEU A 1 167 ? -37.802 7.383 33.615 1.00 89.81 167 LEU A O 1
ATOM 1337 N N . VAL A 1 168 ? -38.751 7.990 31.674 1.00 91.12 168 VAL A N 1
ATOM 1338 C CA . VAL A 1 168 ? -39.972 7.193 31.875 1.00 91.12 168 VAL A CA 1
ATOM 1339 C C . VAL A 1 168 ? -39.650 5.698 31.904 1.00 91.12 168 VAL A C 1
ATOM 1341 O O . VAL A 1 168 ? -40.127 4.999 32.796 1.00 91.12 168 VAL A O 1
ATOM 1344 N N . LYS A 1 169 ? -38.798 5.210 30.994 1.00 88.19 169 LYS A N 1
ATOM 1345 C CA . LYS A 1 169 ? -38.358 3.806 30.987 1.00 88.19 169 LYS A CA 1
ATOM 1346 C C . LYS A 1 169 ? -37.563 3.440 32.239 1.00 88.19 169 LYS A C 1
ATOM 1348 O O . LYS A 1 169 ? -37.822 2.399 32.821 1.00 88.19 169 LYS A O 1
ATOM 1353 N N . LEU A 1 170 ? -36.654 4.300 32.695 1.00 86.75 170 LEU A N 1
ATOM 1354 C CA . LEU A 1 170 ? -35.890 4.076 33.928 1.00 86.75 170 LEU A CA 1
ATOM 1355 C C . LEU A 1 170 ? -36.788 4.049 35.170 1.00 86.75 170 LEU A C 1
ATOM 1357 O O . LEU A 1 170 ? -36.534 3.277 36.087 1.00 86.75 170 LEU A O 1
ATOM 1361 N N . LYS A 1 171 ? -37.860 4.853 35.185 1.00 85.75 171 LYS A N 1
ATOM 1362 C CA . LYS A 1 171 ? -38.862 4.835 36.259 1.00 85.75 171 LYS A CA 1
ATOM 1363 C C . LYS A 1 171 ? -39.684 3.541 36.271 1.00 85.75 171 LYS A C 1
ATOM 1365 O O . LYS A 1 171 ? -40.051 3.074 37.341 1.00 85.75 171 LYS A O 1
ATOM 1370 N N . GLN A 1 172 ? -40.015 3.002 35.098 1.00 88.00 172 GLN A N 1
ATOM 1371 C CA . GLN A 1 172 ? -40.836 1.792 34.962 1.00 88.00 172 GLN A CA 1
ATOM 1372 C C . GLN A 1 172 ? -40.024 0.500 35.125 1.00 88.00 172 GLN A C 1
ATOM 1374 O O . GLN A 1 172 ? -40.534 -0.474 35.666 1.00 88.00 172 GLN A O 1
ATOM 1379 N N . SER A 1 173 ? -38.772 0.490 34.669 1.00 84.06 173 SER A N 1
ATOM 1380 C CA . SER A 1 173 ? -37.865 -0.655 34.737 1.00 84.06 173 SER A CA 1
ATOM 1381 C C . SER A 1 173 ? -36.465 -0.181 35.155 1.00 84.06 173 SER A C 1
ATOM 1383 O O . SER A 1 173 ? -35.644 0.137 34.282 1.00 84.06 173 SER A O 1
ATOM 1385 N N . PRO A 1 174 ? -36.181 -0.086 36.469 1.00 79.38 174 PRO A N 1
ATOM 1386 C CA . PRO A 1 174 ? -34.862 0.306 36.938 1.00 79.38 174 PRO A CA 1
ATOM 1387 C C . PRO A 1 174 ? -33.828 -0.778 36.578 1.00 79.38 174 PRO A C 1
ATOM 1389 O O . PRO A 1 174 ? -34.109 -1.971 36.722 1.00 79.38 174 PRO A O 1
ATOM 1392 N N . PRO A 1 175 ? -32.630 -0.396 36.100 1.00 79.38 175 PRO A N 1
ATOM 1393 C CA . PRO A 1 175 ? -31.535 -1.333 35.873 1.00 79.38 175 PRO A CA 1
ATOM 1394 C C . PRO A 1 175 ? -31.177 -2.108 37.147 1.00 79.38 175 PRO A C 1
ATOM 1396 O O . PRO A 1 175 ? -31.204 -1.557 38.243 1.00 79.38 175 PRO A O 1
ATOM 1399 N N . ALA A 1 176 ? -30.774 -3.373 37.004 1.00 72.88 176 ALA A N 1
ATOM 1400 C CA . ALA A 1 176 ? -30.545 -4.279 38.136 1.00 72.88 176 ALA A CA 1
ATOM 1401 C C . ALA A 1 176 ? -29.538 -3.760 39.186 1.00 72.88 176 ALA A C 1
ATOM 1403 O O . ALA A 1 176 ? -29.664 -4.085 40.360 1.00 72.88 176 ALA A O 1
ATOM 1404 N N . HIS A 1 177 ? -28.575 -2.925 38.784 1.00 73.38 177 HIS A N 1
ATOM 1405 C CA . HIS A 1 177 ? -27.569 -2.330 39.672 1.00 73.38 177 HIS A CA 1
ATOM 1406 C C . HIS A 1 177 ? -28.050 -1.070 40.425 1.00 73.38 177 HIS A C 1
ATOM 1408 O O . HIS A 1 177 ? -27.301 -0.533 41.235 1.00 73.38 177 HIS A O 1
ATOM 1414 N N . TRP A 1 178 ? -29.260 -0.567 40.146 1.00 72.50 178 TRP A N 1
ATOM 1415 C CA . TRP A 1 178 ? -29.899 0.545 40.874 1.00 72.50 178 TRP A CA 1
ATOM 1416 C C . TRP A 1 178 ? -30.851 0.082 41.970 1.00 72.50 178 TRP A C 1
ATOM 1418 O O . TRP A 1 178 ? -31.253 0.887 42.809 1.00 72.50 178 TRP A O 1
ATOM 1428 N N . ASN A 1 179 ? -31.201 -1.202 41.987 1.00 70.44 179 ASN A N 1
ATOM 1429 C CA . ASN A 1 179 ? -31.871 -1.771 43.140 1.00 70.44 179 ASN A CA 1
ATOM 1430 C C . ASN A 1 179 ? -30.827 -1.886 44.260 1.00 70.44 179 ASN A C 1
ATOM 1432 O O . ASN A 1 179 ? -29.783 -2.507 44.033 1.00 70.44 179 ASN A O 1
ATOM 1436 N N . PRO A 1 180 ? -31.054 -1.280 45.441 1.00 61.50 180 PRO A N 1
ATOM 1437 C CA . PRO A 1 180 ? -30.150 -1.466 46.565 1.00 61.50 180 PRO A CA 1
ATOM 1438 C C . PRO A 1 180 ? -30.026 -2.968 46.830 1.00 61.50 180 PRO A C 1
ATOM 1440 O O . PRO A 1 180 ? -31.034 -3.680 46.866 1.00 61.50 180 PRO A O 1
ATOM 1443 N N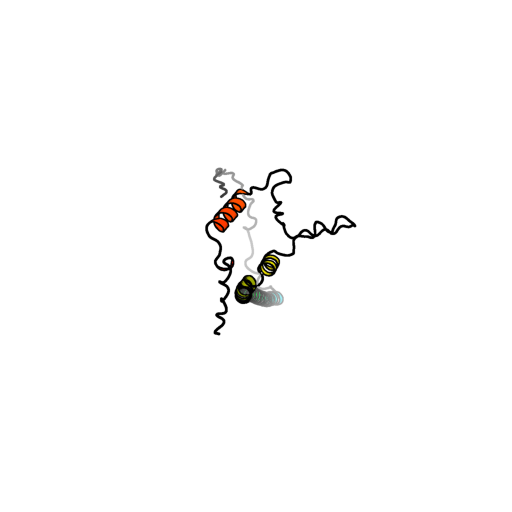 . LYS A 1 181 ? -28.787 -3.464 46.968 1.00 58.81 181 LYS A N 1
ATOM 1444 C CA . LYS A 1 181 ? -28.572 -4.821 47.480 1.00 58.81 181 LYS A CA 1
ATOM 1445 C C . LYS A 1 181 ? -29.329 -4.908 48.808 1.00 58.81 181 LYS A C 1
ATOM 1447 O O . LYS A 1 181 ? -29.154 -3.996 49.617 1.00 58.81 181 LYS A O 1
ATOM 1452 N N . PRO A 1 182 ? -30.173 -5.931 49.024 1.00 52.75 182 PRO A N 1
ATOM 1453 C CA . PRO A 1 182 ? -30.807 -6.108 50.319 1.00 52.75 182 PRO A CA 1
ATOM 1454 C C . PRO A 1 182 ? -29.689 -6.181 51.360 1.00 52.75 182 PRO A C 1
ATOM 1456 O O . PRO A 1 182 ? -28.778 -6.999 51.224 1.00 52.75 182 PRO A O 1
ATOM 1459 N N . GLU A 1 183 ? -29.705 -5.255 52.319 1.00 53.34 183 GLU A N 1
ATOM 1460 C CA . GLU A 1 183 ? -28.785 -5.274 53.449 1.00 53.34 183 GLU A CA 1
ATOM 1461 C C . GLU A 1 183 ? -28.931 -6.638 54.128 1.00 53.34 183 GLU A C 1
ATOM 1463 O O . GLU A 1 183 ? -30.039 -7.045 54.487 1.00 53.34 183 GLU A O 1
ATOM 1468 N N . GLU A 1 184 ? -27.823 -7.375 54.231 1.00 50.25 184 GLU A N 1
ATOM 1469 C CA . GLU A 1 184 ? -27.741 -8.586 55.038 1.00 50.25 184 GLU A CA 1
ATOM 1470 C C . GLU A 1 184 ? -28.081 -8.187 56.472 1.00 50.25 184 GLU A C 1
ATOM 1472 O O . GLU A 1 184 ? -27.264 -7.622 57.199 1.00 50.25 184 GLU A O 1
ATOM 1477 N N . VAL A 1 185 ? -29.336 -8.419 56.850 1.00 46.81 185 VAL A N 1
ATOM 1478 C CA . VAL A 1 185 ? -29.821 -8.230 58.208 1.00 46.81 185 VAL A CA 1
ATOM 1479 C C . VAL A 1 185 ? -29.010 -9.186 59.074 1.00 46.81 185 VAL A C 1
ATOM 1481 O O . VAL A 1 185 ? -29.231 -10.396 59.057 1.00 46.81 185 VAL A O 1
ATOM 1484 N N . ALA A 1 186 ? -28.015 -8.644 59.774 1.00 51.28 186 ALA A N 1
ATOM 1485 C CA . ALA A 1 186 ? -27.220 -9.369 60.745 1.00 51.28 186 ALA A CA 1
ATOM 1486 C C . ALA A 1 186 ? -28.162 -9.893 61.836 1.00 51.28 186 ALA A C 1
ATOM 1488 O O . ALA A 1 186 ? -28.600 -9.154 62.719 1.00 51.28 186 ALA A O 1
ATOM 1489 N N . VAL A 1 187 ? -28.508 -11.176 61.740 1.00 43.78 187 VAL A N 1
ATOM 1490 C CA . VAL A 1 187 ? -29.211 -11.909 62.790 1.00 43.78 187 VAL A CA 1
ATOM 1491 C C . VAL A 1 187 ? -28.239 -12.034 63.959 1.00 43.78 187 VAL A C 1
ATOM 1493 O O . VAL A 1 187 ? -27.339 -12.872 63.956 1.00 43.78 187 VAL A O 1
ATOM 1496 N N . ALA A 1 188 ? -28.396 -11.155 64.948 1.00 49.31 188 ALA A N 1
ATOM 1497 C CA . ALA A 1 188 ? -27.782 -11.311 66.254 1.00 49.31 188 ALA A CA 1
ATOM 1498 C C . ALA A 1 188 ? -28.389 -12.554 66.920 1.00 49.31 188 ALA A C 1
ATOM 1500 O O . ALA A 1 188 ? -29.550 -12.542 67.329 1.00 49.31 188 ALA A O 1
ATOM 1501 N N . HIS A 1 189 ? -27.614 -13.636 66.994 1.00 43.81 189 HIS A N 1
ATOM 1502 C CA . HIS A 1 189 ? -27.920 -14.751 67.881 1.00 43.81 189 HIS A CA 1
ATOM 1503 C C . HIS A 1 189 ? -27.517 -14.357 69.306 1.00 43.81 189 HIS A C 1
ATOM 1505 O O . HIS A 1 189 ? -26.338 -14.114 69.574 1.00 43.81 189 HIS A O 1
ATOM 1511 N N . ALA A 1 190 ? -28.535 -14.233 70.159 1.00 45.38 190 ALA A N 1
ATOM 1512 C CA . ALA A 1 190 ? -28.434 -14.156 71.612 1.00 45.38 190 ALA A CA 1
ATOM 1513 C C . ALA A 1 190 ? -28.106 -15.526 72.222 1.00 45.38 190 ALA A C 1
ATOM 1515 O O . ALA A 1 190 ? -28.467 -16.549 71.589 1.00 45.38 190 ALA A O 1
#

Foldseek 3Di:
DDDDDDDDDDDDDDDDDDDDDDPPDDDDDDDDDPPPPPPVNVVVVVVVVVVVVVVVVVVVVVVVVVVVVVVVVVVVVVVVVVVVVVVVVVVVVVVVVVVVVVVVVLVVVCVVPVPVSVVVVDPPPPPPPPVPPDDDDDDDDDDDPPPPPPDDPVPDPRPCVVVVVVVVVCVVDPPPVPPPDPPPPPPDDD

pLDDT: mean 71.99, std 21.71, range [32.41, 98.0]